Protein AF-A0A9E5VXE1-F1 (afdb_monomer)

Solvent-accessible surface area (backbone atoms only — not comparable to full-atom values): 18372 Å² total; per-residue (Å²): 134,90,78,92,86,80,90,83,93,83,86,89,86,83,92,79,91,80,90,84,83,87,84,91,77,86,84,67,72,82,73,84,77,67,72,63,52,39,83,44,43,67,92,47,84,88,31,57,41,53,33,31,41,32,43,42,31,69,83,27,83,27,39,50,98,87,64,49,81,45,87,61,79,85,55,36,57,69,32,29,48,35,52,48,41,40,44,31,35,67,43,41,58,52,47,38,59,32,45,32,90,83,70,75,43,64,46,33,41,66,39,94,83,31,63,70,41,86,71,84,69,69,65,49,46,95,89,34,18,67,29,35,38,22,22,25,42,71,56,52,68,54,45,52,52,77,66,48,48,60,56,52,26,71,74,33,58,37,44,79,47,79,44,66,28,49,44,63,57,20,51,48,41,41,55,62,62,70,21,16,24,39,45,44,54,42,68,71,61,52,48,54,39,43,77,61,41,40,32,44,63,50,94,96,56,94,48,38,70,42,49,40,32,28,36,42,38,25,39,30,22,34,74,81,40,90,57,46,39,60,75,38,94,41,73,48,51,18,42,39,35,30,59,76,67,54,47,45,30,40,40,36,51,55,68,24,49,64,33,54,50,52,46,73,39,47,57,73,91,66,57,60,55,88,48,74,77,46,43,62,92,40,58,93,21,44,40,74,59,58,44,58,68,55,61,42,51,43,52,16,52,76,66,60,18,28,36,73,43,49,46,46,55,52,52,50,21,58,76,54,76,68,42,66,127

Sequence (325 aa):
MKNLKKLTALLLVLLTAVSFAACGGEDKPPVDEGLKLDILYEEDDSMINNYSLLAVNPAAPFVDADGNPVTVEGINTVGAKALIDWMLSEGLTLAANYGFTEYGEYLFYKKDNAPVSTAEIPKATEENKNVRLSTTTSVNDSGLLSYLLPKFEEAYGYKVEVYSAGTGKAIANAKAGNADLIFVHSKSQEEAFVEGGYSYVLDGFESERLTLMYNYFVLIGPKDDPAKAATAPSVKDAFKLIADGKFAFVSRGDNSGTHTKEISLWPAELGITVDAASVAAYSEWYNYSNAGMGTCLKMAEEKGAYILSDKATFLTFKANGGVIE

Foldseek 3Di:
DDDDDDDDDDDDDDDDDDDDDDDDDPPDPPDLPFFQKDFLDWDDPLQKFWKWKFFFDQPFQAADPVRHGDRQPQLLLLLSVLVVQCCQEVVLVQLQVPPCVPLVDGQKHWDPPFHHHPDDRAADDPSRQEFEEQEEPVCVLLCSCVRRVVVSCVVRVHDYHYDYYFPVVSLVCLSNVNGRMYIYGAVVVVVVCVVSVRGDADPPDDDSIRGTMIFGKTKMFGPVPPLSLSVAPDNLSSLVSCQVVLAAEFALLQPHSQNQSVQVSYDVVLVDDSDPVSCPVSVSRYHNDNHDPLVSQLVCSVRRGIYIDTPSNVSVCSSVRSGRD

Mean predicted aligned error: 9.43 Å

pLDDT: mean 86.65, std 18.2, range [29.12, 98.81]

Radius of gyration: 27.52 Å; Cα contacts (8 Å, |Δi|>4): 575; chains: 1; bounding box: 51×104×66 Å

Structure (mmCIF, N/CA/C/O backbone):
data_AF-A0A9E5VXE1-F1
#
_entry.id   AF-A0A9E5VXE1-F1
#
loop_
_atom_site.group_PDB
_atom_site.id
_atom_site.type_symbol
_atom_site.label_atom_id
_atom_site.label_alt_id
_atom_site.label_comp_id
_atom_site.label_asym_id
_atom_site.label_entity_id
_atom_site.label_seq_id
_atom_site.pdbx_PDB_ins_code
_atom_site.Cartn_x
_atom_site.Cartn_y
_atom_site.Cartn_z
_atom_site.occupancy
_atom_site.B_iso_or_equiv
_atom_site.auth_seq_id
_atom_site.auth_comp_id
_atom_site.auth_asym_id
_atom_site.auth_atom_id
_atom_site.pdbx_PDB_model_num
ATOM 1 N N . MET A 1 1 ? 5.760 86.056 0.251 1.00 35.09 1 MET A N 1
ATOM 2 C CA . MET A 1 1 ? 4.705 87.096 0.291 1.00 35.09 1 MET A CA 1
ATOM 3 C C . MET A 1 1 ? 3.425 86.520 -0.302 1.00 35.09 1 MET A C 1
ATOM 5 O O . MET A 1 1 ? 3.481 86.211 -1.479 1.00 35.09 1 MET A O 1
ATOM 9 N N . LYS A 1 2 ? 2.326 86.446 0.483 1.00 37.69 2 LYS A N 1
ATOM 10 C CA . LYS A 1 2 ? 0.908 86.242 0.058 1.00 37.69 2 LYS A CA 1
ATOM 11 C C . LYS A 1 2 ? 0.609 84.877 -0.623 1.00 37.69 2 LYS A C 1
ATOM 13 O O . LYS A 1 2 ? 1.333 84.488 -1.514 1.00 37.69 2 LYS A O 1
ATOM 18 N N . ASN A 1 3 ? -0.400 84.054 -0.313 1.00 37.94 3 ASN A N 1
ATOM 19 C CA . ASN A 1 3 ? -1.709 84.177 0.343 1.00 37.94 3 ASN A CA 1
ATOM 20 C C . ASN A 1 3 ? -2.143 82.772 0.829 1.00 37.94 3 ASN A C 1
ATOM 22 O O . ASN A 1 3 ? -2.219 81.845 0.035 1.00 37.94 3 ASN A O 1
ATOM 26 N N . LEU A 1 4 ? -2.316 82.546 2.129 1.00 39.19 4 LEU A N 1
ATOM 27 C CA . LEU A 1 4 ? -3.597 82.324 2.824 1.00 39.19 4 LEU A CA 1
ATOM 28 C C . LEU A 1 4 ? -4.898 82.500 2.004 1.00 39.19 4 LEU A C 1
ATOM 30 O O . LEU A 1 4 ? -5.161 83.603 1.526 1.00 39.19 4 LEU A O 1
ATOM 34 N N . LYS A 1 5 ? -5.753 81.461 1.973 1.00 38.19 5 LYS A N 1
ATOM 35 C CA . LYS A 1 5 ? -7.235 81.489 2.123 1.00 38.19 5 LYS A CA 1
ATOM 36 C C . LYS A 1 5 ? -7.815 80.068 1.936 1.00 38.19 5 LYS A C 1
ATOM 38 O O . LYS A 1 5 ? -7.422 79.417 0.986 1.00 38.19 5 LYS A O 1
ATOM 43 N N . LYS A 1 6 ? -8.784 79.545 2.696 1.00 39.91 6 LYS A N 1
ATOM 44 C CA . LYS A 1 6 ? -9.446 79.890 3.974 1.00 39.91 6 LYS A CA 1
ATOM 45 C C . LYS A 1 6 ? -10.542 78.814 4.209 1.00 39.91 6 LYS A C 1
ATOM 47 O O . LYS A 1 6 ? -11.245 78.525 3.252 1.00 39.91 6 LYS A O 1
ATOM 52 N N . LEU A 1 7 ? -10.742 78.425 5.482 1.00 38.00 7 LEU A N 1
ATOM 53 C CA . LEU A 1 7 ? -12.018 78.057 6.158 1.00 38.00 7 LEU A CA 1
ATOM 54 C C . LEU A 1 7 ? -12.723 76.747 5.721 1.00 38.00 7 LEU A C 1
ATOM 56 O O . LEU A 1 7 ? -12.673 76.390 4.559 1.00 38.00 7 LEU A O 1
ATOM 60 N N . THR A 1 8 ? -13.386 75.949 6.574 1.00 34.94 8 THR A N 1
ATOM 61 C CA . THR A 1 8 ? -14.236 76.202 7.773 1.00 34.94 8 THR A CA 1
ATOM 62 C C . THR A 1 8 ? -14.509 74.822 8.432 1.00 34.94 8 THR A C 1
ATOM 64 O O . THR A 1 8 ? -14.758 73.876 7.700 1.00 34.94 8 THR A O 1
ATOM 67 N N . ALA A 1 9 ? -14.252 74.570 9.724 1.00 35.88 9 ALA A N 1
ATOM 68 C CA . ALA A 1 9 ? -15.093 74.789 10.923 1.00 35.88 9 ALA A CA 1
ATOM 69 C C . ALA A 1 9 ? -16.347 73.881 11.075 1.00 35.88 9 ALA A C 1
ATOM 71 O O . ALA A 1 9 ? -17.322 74.118 10.372 1.00 35.88 9 ALA A O 1
ATOM 72 N N . LEU A 1 10 ? -16.335 72.942 12.050 1.00 32.50 10 LEU A N 1
ATOM 73 C CA . LEU A 1 10 ? -17.441 72.565 12.980 1.00 32.50 10 LEU A CA 1
ATOM 74 C C . LEU A 1 10 ? -16.940 71.485 13.989 1.00 32.50 10 LEU A C 1
ATOM 76 O O . LEU A 1 10 ? -16.486 70.434 13.557 1.00 32.50 10 LEU A O 1
ATOM 80 N N . LEU A 1 11 ? -16.695 71.795 15.275 1.00 32.25 11 LEU A N 1
ATOM 81 C CA . LEU A 1 11 ? -17.592 71.718 16.461 1.00 32.25 11 LEU A CA 1
ATOM 82 C C . LEU A 1 11 ? -17.970 70.258 16.850 1.00 32.25 11 LEU A C 1
ATOM 84 O O . LEU A 1 11 ? -18.749 69.632 16.149 1.00 32.25 11 LEU A O 1
ATOM 88 N N . LEU A 1 12 ? -17.275 69.633 17.820 1.00 32.28 12 LEU A N 1
ATOM 89 C CA . LEU A 1 12 ? -17.587 69.517 19.273 1.00 32.28 12 LEU A CA 1
ATOM 90 C C . LEU A 1 12 ? -18.426 68.266 19.609 1.00 32.28 12 LEU A C 1
ATOM 92 O O . LEU A 1 12 ? -19.511 68.160 19.070 1.00 32.28 12 LEU A O 1
ATOM 96 N N . VAL A 1 13 ? -17.949 67.400 20.521 1.00 34.34 13 VAL A N 1
ATOM 97 C CA . VAL A 1 13 ? -18.671 66.677 21.615 1.00 34.34 13 VAL A CA 1
ATOM 98 C C . VAL A 1 13 ? -17.603 65.831 22.350 1.00 34.34 13 VAL A C 1
ATOM 100 O O . VAL A 1 13 ? -16.979 64.964 21.754 1.00 34.34 13 VAL A O 1
ATOM 103 N N . LEU A 1 14 ? -17.108 66.286 23.504 1.00 31.30 14 LEU A N 1
ATOM 104 C CA . LEU A 1 14 ? -17.527 65.953 24.880 1.00 31.30 14 LEU A CA 1
ATOM 105 C C . LEU A 1 14 ? -16.917 64.639 25.419 1.00 31.30 14 LEU A C 1
ATOM 107 O O . LEU A 1 14 ? -17.380 63.538 25.139 1.00 31.30 14 LEU A O 1
ATOM 111 N N . LEU A 1 15 ? -15.880 64.809 26.244 1.00 35.16 15 LEU A N 1
ATOM 112 C CA . LEU A 1 15 ? -15.291 63.803 27.127 1.00 35.16 15 LEU A CA 1
ATOM 113 C C . LEU A 1 15 ? -16.272 63.508 28.275 1.00 35.16 15 LEU A C 1
ATOM 115 O O . LEU A 1 15 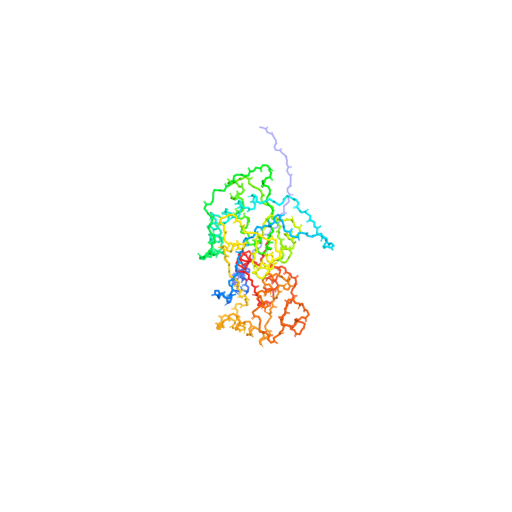? -16.645 64.428 29.002 1.00 35.16 15 LEU A O 1
ATOM 119 N N . THR A 1 16 ? -16.624 62.243 28.501 1.00 36.62 16 THR A N 1
ATOM 120 C CA . THR A 1 16 ? -17.074 61.774 29.822 1.00 36.62 16 THR A CA 1
ATOM 121 C C . THR A 1 16 ? -16.356 60.473 30.155 1.00 36.62 16 THR A C 1
ATOM 123 O O . THR A 1 16 ? -16.385 59.510 29.397 1.00 36.62 16 THR A O 1
ATOM 126 N N . ALA A 1 17 ? -15.644 60.497 31.278 1.00 37.66 17 ALA A N 1
ATOM 127 C CA . ALA A 1 17 ? -14.990 59.348 31.872 1.00 37.66 17 ALA A CA 1
ATOM 128 C C . ALA A 1 17 ? -16.000 58.577 32.728 1.00 37.66 17 ALA A C 1
ATOM 130 O O . ALA A 1 17 ? -16.681 59.187 33.551 1.00 37.66 17 ALA A O 1
ATOM 131 N N . VAL A 1 18 ? -16.035 57.250 32.595 1.00 34.62 18 VAL A N 1
ATOM 132 C CA . VAL A 1 18 ? -16.548 56.351 33.635 1.00 34.62 18 VAL A CA 1
ATOM 133 C C . VAL A 1 18 ? -15.605 55.153 33.751 1.00 34.62 18 VAL A C 1
ATOM 135 O O . VAL A 1 18 ? -15.248 54.511 32.769 1.00 34.62 18 VAL A O 1
ATOM 138 N N . SER A 1 19 ? -15.177 54.941 34.992 1.00 39.12 19 SER A N 1
ATOM 139 C CA . SER A 1 19 ? -14.345 53.868 35.537 1.00 39.12 19 SER A CA 1
ATOM 140 C C . SER A 1 19 ? -14.898 52.466 35.271 1.00 39.12 19 SER A C 1
ATOM 142 O O . SER A 1 19 ? -16.100 52.275 35.419 1.00 39.12 19 SER A O 1
ATOM 144 N N . PHE A 1 20 ? -14.022 51.482 35.039 1.00 32.97 20 PHE A N 1
ATOM 145 C CA . PHE A 1 20 ? -14.210 50.131 35.581 1.00 32.97 20 PHE A CA 1
ATOM 146 C C . PHE A 1 20 ? -12.862 49.481 35.915 1.00 32.97 20 PHE A C 1
ATOM 148 O O . PHE A 1 20 ? -11.965 49.384 35.079 1.00 32.97 20 PHE A O 1
ATOM 155 N N . ALA A 1 21 ? -12.742 49.051 37.170 1.00 34.69 21 ALA A N 1
ATOM 156 C CA . ALA A 1 21 ? -11.666 48.224 37.687 1.00 34.69 21 ALA A CA 1
ATOM 157 C C . ALA A 1 21 ? -12.033 46.731 37.565 1.00 34.69 21 ALA A C 1
ATOM 159 O O . ALA A 1 21 ? -13.149 46.342 37.893 1.00 34.69 21 ALA A O 1
ATOM 160 N N . ALA A 1 22 ? -11.054 45.964 37.078 1.00 36.94 22 ALA A N 1
ATOM 161 C CA . ALA A 1 22 ? -10.724 44.542 37.246 1.00 36.94 22 ALA A CA 1
ATOM 162 C C . ALA A 1 22 ? -11.778 43.505 37.710 1.00 36.94 22 ALA A C 1
ATOM 164 O O . ALA A 1 22 ? -12.262 43.563 38.834 1.00 36.94 22 ALA A O 1
ATOM 165 N N . CYS A 1 23 ? -11.948 42.460 36.887 1.00 30.59 23 CYS A N 1
ATOM 166 C CA . CYS A 1 23 ? -11.905 41.013 37.203 1.00 30.59 23 CYS A CA 1
ATOM 167 C C . CYS A 1 23 ? -12.069 40.281 35.850 1.00 30.59 23 CYS A C 1
ATOM 169 O O . CYS A 1 23 ? -13.034 40.528 35.144 1.00 30.59 23 CYS A O 1
ATOM 171 N N . GLY A 1 24 ? -11.079 39.554 35.330 1.00 35.91 24 GLY A N 1
ATOM 172 C CA . GLY A 1 24 ? -10.815 38.170 35.721 1.00 35.91 24 GLY A CA 1
ATOM 173 C C . GLY A 1 24 ? -11.535 37.217 34.757 1.00 35.91 24 GLY A C 1
ATOM 174 O O . GLY A 1 24 ? -12.682 36.865 34.996 1.00 35.91 24 GLY A O 1
ATOM 175 N N . GLY A 1 25 ? -10.864 36.837 33.670 1.00 29.12 25 GLY A N 1
ATOM 176 C CA . GLY A 1 25 ? -11.363 35.908 32.657 1.00 29.12 25 GLY A CA 1
ATOM 177 C C . GLY A 1 25 ? -10.466 35.971 31.429 1.00 29.12 25 GLY A C 1
ATOM 178 O O . GLY A 1 25 ? -10.605 36.867 30.605 1.00 29.12 25 GLY A O 1
ATOM 179 N N . GLU A 1 26 ? -9.474 35.087 31.371 1.00 30.81 26 GLU A N 1
ATOM 180 C CA . GLU A 1 26 ? -8.673 34.872 30.171 1.00 30.81 26 GLU A CA 1
ATOM 181 C C . GLU A 1 26 ? -9.604 34.370 29.058 1.00 30.81 26 GLU A C 1
ATOM 183 O O . GLU A 1 26 ? -9.983 33.200 29.066 1.00 30.81 26 GLU A O 1
ATOM 188 N N . ASP A 1 27 ? -9.949 35.217 28.088 1.00 40.25 27 ASP A N 1
ATOM 189 C CA . ASP A 1 27 ? -10.356 34.731 26.767 1.00 40.25 27 ASP A CA 1
ATOM 190 C C . ASP A 1 27 ? -9.101 34.164 26.100 1.00 40.25 27 ASP A C 1
ATOM 192 O O . ASP A 1 27 ? -8.409 34.817 25.313 1.00 40.25 27 ASP A O 1
ATOM 196 N N . LYS A 1 28 ? -8.756 32.934 26.490 1.00 33.03 28 LYS A N 1
ATOM 197 C CA . LYS A 1 28 ? -7.875 32.101 25.686 1.00 33.03 28 LYS A CA 1
ATOM 198 C C . LYS A 1 28 ? -8.631 31.797 24.388 1.00 33.03 28 LYS A C 1
ATOM 200 O O . LYS A 1 28 ? -9.764 31.318 24.465 1.00 33.03 28 LYS A O 1
ATOM 205 N N . PRO A 1 29 ? -8.038 32.040 23.205 1.00 34.47 29 PRO A N 1
ATOM 206 C CA . PRO A 1 29 ? -8.532 31.400 21.992 1.00 34.47 29 PRO A CA 1
ATOM 207 C C . PRO A 1 29 ? -8.604 29.886 22.247 1.00 34.47 29 PRO A C 1
ATOM 209 O O . PRO A 1 29 ? -7.810 29.395 23.059 1.00 34.47 29 PRO A O 1
ATOM 212 N N . PRO A 1 30 ? -9.561 29.159 21.634 1.00 36.16 30 PRO A N 1
ATOM 213 C CA . PRO A 1 30 ? -9.728 27.737 21.896 1.00 36.16 30 PRO A CA 1
ATOM 214 C C . PRO A 1 30 ? -8.368 27.067 21.746 1.00 36.16 30 PRO A C 1
ATOM 216 O O . PRO A 1 30 ? -7.686 27.235 20.733 1.00 36.16 30 PRO A O 1
ATOM 219 N N . VAL A 1 31 ? -7.947 26.406 22.822 1.00 36.59 31 VAL A N 1
ATOM 220 C CA . VAL A 1 31 ? -6.783 25.534 22.801 1.00 36.59 31 VAL A CA 1
ATOM 221 C C . VAL A 1 31 ? -7.056 24.543 21.682 1.00 36.59 31 VAL A C 1
ATOM 223 O O . VAL A 1 31 ? -8.140 23.966 21.633 1.00 36.59 31 VAL A O 1
ATOM 226 N N . ASP A 1 32 ? -6.112 24.416 20.760 1.00 43.25 32 ASP A N 1
ATOM 227 C CA . ASP A 1 32 ? -6.081 23.343 19.778 1.00 43.25 32 ASP A CA 1
ATOM 228 C C . ASP A 1 32 ? -6.085 22.013 20.551 1.00 43.25 32 ASP A C 1
ATOM 230 O O . ASP A 1 32 ? -5.048 21.533 21.015 1.00 43.25 32 ASP A O 1
ATOM 234 N N . GLU A 1 33 ? -7.279 21.490 20.843 1.00 51.25 33 GLU A N 1
ATOM 235 C CA . GLU A 1 33 ? -7.479 20.175 21.441 1.00 51.25 33 GLU A CA 1
ATOM 236 C C . GLU A 1 33 ? -7.132 19.166 20.351 1.00 51.25 33 GLU A C 1
ATOM 238 O O . GLU A 1 33 ? -8.012 18.652 19.665 1.00 51.25 33 GLU A O 1
ATOM 243 N N . GLY A 1 34 ? -5.831 18.960 20.126 1.00 75.19 34 GLY A N 1
ATOM 244 C CA . GLY A 1 34 ? -5.334 18.083 19.072 1.00 75.19 34 GLY A CA 1
ATOM 245 C C . GLY A 1 34 ? -6.060 16.736 19.058 1.00 75.19 34 GLY A C 1
ATOM 246 O O . GLY A 1 34 ? -6.490 16.264 20.112 1.00 75.19 34 GLY A O 1
ATOM 247 N N . LEU A 1 35 ? -6.161 16.132 17.868 1.00 86.25 35 LEU A N 1
ATOM 248 C CA . LEU A 1 35 ? -6.974 14.950 17.524 1.00 86.25 35 LEU A CA 1
ATOM 249 C C . LEU A 1 35 ? -7.362 14.026 18.690 1.00 86.25 35 LEU A C 1
ATOM 251 O O . LEU A 1 35 ? -6.527 13.633 19.508 1.00 86.25 35 LEU A O 1
ATOM 255 N N . LYS A 1 36 ? -8.630 13.623 18.742 1.00 92.12 36 LYS A N 1
ATOM 256 C CA . LYS A 1 36 ? -9.199 12.731 19.765 1.00 92.12 36 LYS A CA 1
ATOM 257 C C . LYS A 1 36 ? -8.705 11.297 19.637 1.00 92.12 36 LYS A C 1
ATOM 259 O O . LYS A 1 36 ? -8.780 10.548 20.613 1.00 92.12 36 LYS A O 1
ATOM 264 N N . LEU A 1 37 ? -8.232 10.923 18.453 1.00 94.69 37 LEU A N 1
ATOM 265 C CA . LEU A 1 37 ? -7.685 9.607 18.176 1.00 94.69 37 LEU A CA 1
ATOM 266 C C . LEU A 1 37 ? -6.178 9.526 18.443 1.00 94.69 37 LEU A C 1
ATOM 268 O O . LEU A 1 37 ? -5.435 10.484 18.222 1.00 94.69 37 LEU A O 1
ATOM 272 N N . ASP A 1 38 ? -5.721 8.349 18.866 1.00 94.31 38 ASP A N 1
ATOM 273 C CA . ASP A 1 38 ? -4.299 8.014 18.961 1.00 94.31 38 ASP A CA 1
ATOM 274 C C . ASP A 1 38 ? -4.027 6.566 18.533 1.00 94.31 38 ASP A C 1
ATOM 276 O O . ASP A 1 38 ? -4.952 5.758 18.402 1.00 94.31 38 ASP A O 1
ATOM 280 N N . ILE A 1 39 ? -2.752 6.241 18.304 1.00 94.12 39 ILE A N 1
ATOM 281 C CA . ILE A 1 39 ? -2.323 4.855 18.079 1.00 94.12 39 ILE A CA 1
ATOM 282 C C . ILE A 1 39 ? -2.477 4.093 19.398 1.00 94.12 39 ILE A C 1
ATOM 284 O O . ILE A 1 39 ? -1.881 4.460 20.407 1.00 94.12 39 ILE A O 1
ATOM 288 N N . LEU A 1 40 ? -3.279 3.029 19.381 1.00 93.44 40 LEU A N 1
ATOM 289 C CA . LEU A 1 40 ? -3.528 2.173 20.542 1.00 93.44 40 LEU A CA 1
ATOM 290 C C . LEU A 1 40 ? -2.716 0.882 20.484 1.00 93.44 40 LEU A C 1
ATOM 292 O O . LEU A 1 40 ? -2.297 0.372 21.516 1.00 93.44 40 LEU A O 1
ATOM 296 N N . TYR A 1 41 ? -2.514 0.344 19.281 1.00 89.31 41 TYR A N 1
ATOM 297 C CA . TYR A 1 41 ? -1.776 -0.897 19.076 1.00 89.31 41 TYR A CA 1
ATOM 298 C C . TYR A 1 41 ? -0.881 -0.781 17.842 1.00 89.31 41 TYR A C 1
ATOM 300 O O . TYR A 1 41 ? -1.366 -0.490 16.743 1.00 89.31 41 TYR A O 1
ATOM 308 N N . GLU A 1 42 ? 0.409 -1.055 18.013 1.00 83.56 42 GLU A N 1
ATOM 309 C CA . GLU A 1 42 ? 1.417 -1.097 16.951 1.00 83.56 42 GLU A CA 1
ATOM 310 C C . GLU A 1 42 ? 2.438 -2.223 17.193 1.00 83.56 42 GLU A C 1
ATOM 312 O O . GLU A 1 42 ? 2.345 -2.941 18.185 1.00 83.56 42 GLU A O 1
ATOM 317 N N . GLU A 1 43 ? 3.376 -2.403 16.257 1.00 68.75 43 GLU A N 1
ATOM 318 C CA . GLU A 1 43 ? 4.554 -3.282 16.411 1.00 68.75 43 GLU A CA 1
ATOM 319 C C . GLU A 1 43 ? 4.269 -4.780 16.668 1.00 68.75 43 GLU A C 1
ATOM 321 O O . GLU A 1 43 ? 5.065 -5.492 17.273 1.00 68.75 43 GLU A O 1
ATOM 326 N N . ASP A 1 44 ? 3.159 -5.301 16.143 1.00 75.75 44 ASP A N 1
ATOM 327 C CA . ASP A 1 44 ? 2.915 -6.747 16.046 1.00 75.75 44 ASP A CA 1
ATOM 328 C C . ASP A 1 44 ? 3.413 -7.274 14.687 1.00 75.75 44 ASP A C 1
ATOM 330 O O . ASP A 1 44 ? 3.178 -6.644 13.652 1.00 75.75 44 ASP A O 1
ATOM 334 N N . ASP A 1 45 ? 4.060 -8.443 14.650 1.00 76.81 45 ASP A N 1
ATOM 335 C CA . ASP A 1 45 ? 4.538 -9.064 13.400 1.00 76.81 45 ASP A CA 1
ATOM 336 C C . ASP A 1 45 ? 3.410 -9.267 12.380 1.00 76.81 45 ASP A C 1
ATOM 338 O O . ASP A 1 45 ? 3.605 -9.163 11.165 1.00 76.81 45 ASP A O 1
ATOM 342 N N . SER A 1 46 ? 2.191 -9.525 12.861 1.00 79.38 46 SER A N 1
ATOM 343 C CA . SER A 1 46 ? 1.020 -9.637 12.003 1.00 79.38 46 SER A CA 1
ATOM 344 C C . SER A 1 46 ? 0.617 -8.297 11.390 1.00 79.38 46 SER A C 1
ATOM 346 O O . SER A 1 46 ? -0.100 -8.305 10.396 1.00 79.38 46 SER A O 1
ATOM 348 N N . MET A 1 47 ? 1.077 -7.163 11.913 1.00 85.62 47 MET A N 1
ATOM 349 C CA . MET A 1 47 ? 0.765 -5.813 11.433 1.00 85.62 47 MET A CA 1
ATOM 350 C C . MET A 1 47 ? 1.785 -5.284 10.423 1.00 85.62 47 MET A C 1
ATOM 352 O O . MET A 1 47 ? 1.603 -4.188 9.895 1.00 85.62 47 MET A O 1
ATOM 356 N N . ILE A 1 48 ? 2.815 -6.066 10.090 1.00 87.38 48 ILE A N 1
ATOM 357 C CA . ILE A 1 48 ? 3.775 -5.719 9.042 1.00 87.38 48 ILE A CA 1
ATOM 358 C C . ILE A 1 48 ? 3.067 -5.672 7.684 1.00 87.38 48 ILE A C 1
ATOM 360 O O . ILE A 1 48 ? 2.533 -6.671 7.190 1.00 87.38 48 ILE A O 1
ATOM 364 N N . ASN A 1 49 ? 3.138 -4.516 7.035 1.00 86.50 49 ASN A N 1
ATOM 365 C CA . ASN A 1 49 ? 2.679 -4.311 5.675 1.00 86.50 49 ASN A CA 1
ATOM 366 C C . ASN A 1 49 ? 3.877 -4.273 4.721 1.00 86.50 49 ASN A C 1
ATOM 368 O O . ASN A 1 49 ? 4.644 -3.314 4.707 1.00 86.50 49 ASN A O 1
ATOM 372 N N . ASN A 1 50 ? 4.066 -5.338 3.946 1.00 90.69 50 ASN A N 1
ATOM 373 C CA . ASN A 1 50 ? 5.220 -5.485 3.061 1.00 90.69 50 ASN A CA 1
ATOM 374 C C . ASN A 1 50 ? 4.949 -4.842 1.702 1.00 90.69 50 ASN A C 1
ATOM 376 O O . ASN A 1 50 ? 3.922 -5.123 1.094 1.00 90.69 50 ASN A O 1
ATOM 380 N N . TYR A 1 51 ? 5.906 -4.066 1.203 1.00 93.19 51 TYR A N 1
ATOM 381 C CA . TYR A 1 51 ? 5.835 -3.408 -0.096 1.00 93.19 51 TYR A CA 1
ATOM 382 C C . TYR A 1 51 ? 6.749 -4.136 -1.078 1.00 93.19 51 TYR A C 1
ATOM 384 O O . TYR A 1 51 ? 7.911 -4.420 -0.764 1.00 93.19 51 TYR A O 1
ATOM 392 N N . SER A 1 52 ? 6.230 -4.418 -2.268 1.00 96.19 52 SER A N 1
ATOM 393 C CA . SER A 1 52 ? 6.920 -5.184 -3.301 1.00 96.19 52 SER A CA 1
ATOM 394 C C . SER A 1 52 ? 6.907 -4.454 -4.636 1.00 96.19 52 SER A C 1
ATOM 396 O O . SER A 1 52 ? 5.884 -3.906 -5.051 1.00 96.19 52 SER A O 1
ATOM 398 N N . LEU A 1 53 ? 8.044 -4.509 -5.327 1.00 98.00 53 LEU A N 1
ATOM 399 C CA . LEU A 1 53 ? 8.172 -4.142 -6.734 1.00 98.00 53 LEU A CA 1
ATOM 400 C C . LEU A 1 53 ? 8.033 -5.392 -7.602 1.00 98.00 53 LEU A C 1
ATOM 402 O O . LEU A 1 53 ? 8.602 -6.437 -7.277 1.00 98.00 53 LEU A O 1
ATOM 406 N N . LEU A 1 54 ? 7.286 -5.277 -8.698 1.00 98.56 54 LEU A N 1
ATOM 407 C CA . LEU A 1 54 ? 7.156 -6.322 -9.712 1.00 98.56 54 LEU A CA 1
ATOM 408 C C . LEU A 1 54 ? 7.212 -5.676 -11.100 1.00 98.56 54 LEU A C 1
ATOM 410 O O . LEU A 1 54 ? 6.478 -4.722 -11.366 1.00 98.56 54 LEU A O 1
ATOM 414 N N . ALA A 1 55 ? 8.076 -6.181 -11.979 1.00 98.50 55 ALA A N 1
ATOM 415 C CA . ALA A 1 55 ? 8.126 -5.745 -13.373 1.00 98.50 55 ALA A CA 1
ATOM 416 C C . ALA A 1 55 ? 6.980 -6.381 -14.165 1.00 98.50 55 ALA A C 1
ATOM 418 O O . ALA A 1 55 ? 6.669 -7.553 -13.969 1.00 98.50 55 ALA A O 1
ATOM 419 N N . VAL A 1 56 ? 6.359 -5.634 -15.077 1.00 98.56 56 VAL A N 1
ATOM 420 C CA . VAL A 1 56 ? 5.318 -6.199 -15.942 1.00 98.56 56 VAL A CA 1
ATOM 421 C C . VAL A 1 56 ? 5.976 -7.012 -17.051 1.00 98.56 56 VAL A C 1
ATOM 423 O O . VAL A 1 56 ? 6.850 -6.525 -17.766 1.00 98.56 56 VAL A O 1
ATOM 426 N N . ASN A 1 57 ? 5.552 -8.265 -17.203 1.00 97.75 57 ASN A N 1
ATOM 427 C CA . ASN A 1 57 ? 6.037 -9.149 -18.252 1.00 97.75 57 ASN A CA 1
ATOM 428 C C . ASN A 1 57 ? 5.563 -8.648 -19.631 1.00 97.75 57 ASN A C 1
ATOM 430 O O . ASN A 1 57 ? 4.355 -8.616 -19.874 1.00 97.75 57 ASN A O 1
ATOM 434 N N . PRO A 1 58 ? 6.472 -8.303 -20.565 1.00 96.12 58 PRO A N 1
ATOM 435 C CA . PRO A 1 58 ? 6.085 -7.868 -21.909 1.00 96.12 58 PRO A CA 1
ATOM 436 C C . PRO A 1 58 ? 5.377 -8.971 -22.714 1.00 96.12 58 PRO A C 1
ATOM 438 O O . PRO A 1 58 ? 4.667 -8.674 -23.668 1.00 96.12 58 PRO A O 1
ATOM 441 N N . ALA A 1 59 ? 5.549 -10.239 -22.327 1.00 95.56 59 ALA A N 1
ATOM 442 C CA . ALA A 1 59 ? 4.895 -11.398 -22.927 1.00 95.56 59 ALA A CA 1
ATOM 443 C C . ALA A 1 59 ? 3.699 -11.911 -22.097 1.00 95.56 59 ALA A C 1
ATOM 445 O O . ALA A 1 59 ? 3.290 -13.063 -22.262 1.00 95.56 59 ALA A O 1
ATOM 446 N N . ALA A 1 60 ? 3.162 -11.101 -21.177 1.00 96.75 60 ALA A N 1
ATOM 447 C CA . ALA A 1 60 ? 2.020 -11.490 -20.355 1.00 96.75 60 ALA A CA 1
ATOM 448 C C . ALA A 1 60 ? 0.773 -11.809 -21.207 1.00 96.75 60 ALA A C 1
ATOM 450 O O . ALA A 1 60 ? 0.613 -11.269 -22.307 1.00 96.75 60 ALA A O 1
ATOM 451 N N . PRO A 1 61 ? -0.156 -12.640 -20.697 1.00 96.19 61 PRO A N 1
ATOM 452 C CA . PRO A 1 61 ? -1.422 -12.935 -21.364 1.00 96.19 61 PRO A CA 1
ATOM 453 C C . PRO A 1 61 ? -2.403 -11.759 -21.212 1.00 96.19 61 PRO A C 1
ATOM 455 O O . PRO A 1 61 ? -3.394 -11.832 -20.479 1.00 96.19 61 PRO A O 1
ATOM 458 N N . PHE A 1 62 ? -2.103 -10.639 -21.869 1.00 96.25 62 PHE A N 1
ATOM 459 C CA . PHE A 1 62 ? -2.972 -9.468 -21.878 1.00 96.25 62 PHE A CA 1
ATOM 460 C C . PHE A 1 62 ? -4.289 -9.783 -22.591 1.00 96.25 62 PHE A C 1
ATOM 462 O O . PHE A 1 62 ? -4.321 -10.507 -23.590 1.00 96.25 62 PHE A O 1
ATOM 469 N N . VAL A 1 63 ? -5.376 -9.216 -22.075 1.00 92.44 63 VAL A N 1
ATOM 470 C CA . VAL A 1 63 ? -6.717 -9.350 -22.649 1.00 92.44 63 VAL A CA 1
ATOM 471 C C . VAL A 1 63 ? -7.383 -7.984 -22.774 1.00 92.44 63 VAL A C 1
ATOM 473 O O . VAL A 1 63 ? -7.114 -7.089 -21.971 1.00 92.44 63 VAL A O 1
ATOM 476 N N . ASP A 1 64 ? -8.238 -7.818 -23.781 1.00 88.56 64 ASP A N 1
ATOM 477 C CA . ASP A 1 64 ? -9.108 -6.647 -23.898 1.00 88.56 64 ASP A CA 1
ATOM 478 C C . ASP A 1 64 ? -10.271 -6.687 -22.883 1.00 88.56 64 ASP A C 1
ATOM 480 O O . ASP A 1 64 ? -10.383 -7.593 -22.052 1.00 88.56 64 ASP A O 1
ATOM 484 N N . ALA A 1 65 ? -11.152 -5.684 -22.940 1.00 85.81 65 ALA A N 1
ATOM 485 C CA . ALA A 1 65 ? -12.311 -5.581 -22.052 1.00 85.81 65 ALA A CA 1
ATOM 486 C C . ALA A 1 65 ? -13.316 -6.742 -22.203 1.00 85.81 65 ALA A C 1
ATOM 488 O O . ALA A 1 65 ? -14.070 -7.009 -21.268 1.00 85.81 65 ALA A O 1
ATOM 489 N N . ASP A 1 66 ? -13.309 -7.429 -23.348 1.00 89.62 66 ASP A N 1
ATOM 490 C CA . ASP A 1 66 ? -14.168 -8.576 -23.646 1.00 89.62 66 ASP A CA 1
ATOM 491 C C . ASP A 1 66 ? -13.477 -9.917 -23.316 1.00 89.62 66 ASP A C 1
ATOM 493 O O . ASP A 1 66 ? -14.085 -10.983 -23.435 1.00 89.62 66 ASP A O 1
ATOM 497 N N . GLY A 1 67 ? -12.219 -9.881 -22.862 1.00 88.31 67 GLY A N 1
ATOM 498 C CA . GLY A 1 67 ? -11.426 -11.055 -22.506 1.00 88.31 67 GLY A CA 1
ATOM 499 C C . GLY A 1 67 ? -10.689 -11.701 -23.683 1.00 88.31 67 GLY A C 1
ATOM 500 O O . GLY A 1 67 ? -10.144 -12.795 -23.522 1.00 88.31 67 GLY A O 1
ATOM 501 N N . ASN A 1 68 ? -10.647 -11.063 -24.856 1.00 92.25 68 ASN A N 1
ATOM 502 C CA . ASN A 1 68 ? -9.900 -11.590 -25.996 1.00 92.25 68 ASN A CA 1
ATOM 503 C C . ASN A 1 68 ? -8.402 -11.313 -25.822 1.00 92.25 68 ASN A C 1
ATOM 505 O O . ASN A 1 68 ? -8.041 -10.205 -25.420 1.00 92.25 68 ASN A O 1
ATOM 509 N N . PRO A 1 69 ? -7.515 -12.267 -26.160 1.00 92.75 69 PRO A N 1
ATOM 510 C CA . PRO A 1 69 ? -6.076 -12.040 -26.117 1.00 92.75 69 PRO A CA 1
ATOM 511 C C . PRO A 1 69 ? -5.655 -10.853 -26.987 1.00 92.75 69 PRO A C 1
ATOM 513 O O . PRO A 1 69 ? -6.025 -10.776 -28.161 1.00 92.75 69 PRO A O 1
ATOM 516 N N . VAL A 1 70 ? -4.830 -9.970 -26.430 1.00 92.62 70 VAL A N 1
ATOM 517 C CA . VAL A 1 70 ? -4.233 -8.838 -27.147 1.00 92.62 70 VAL A CA 1
ATOM 518 C C . VAL A 1 70 ? -2.724 -8.817 -26.962 1.00 92.62 70 VAL A C 1
ATOM 520 O O . VAL A 1 70 ? -2.197 -9.212 -25.925 1.00 92.62 70 VAL A O 1
ATOM 523 N N . THR A 1 71 ? -2.012 -8.334 -27.975 1.00 88.88 71 THR A N 1
ATOM 524 C CA . THR A 1 71 ? -0.593 -8.008 -27.841 1.00 88.88 71 THR A CA 1
ATOM 525 C C . THR A 1 71 ? -0.476 -6.561 -27.396 1.00 88.88 71 THR A C 1
ATOM 527 O O . THR A 1 71 ? -0.965 -5.660 -28.075 1.00 88.88 71 THR A O 1
ATOM 530 N N . VAL A 1 72 ? 0.174 -6.342 -26.256 1.00 89.06 72 VAL A N 1
ATOM 531 C CA . VAL A 1 72 ? 0.531 -5.002 -25.790 1.00 89.06 72 VAL A CA 1
ATOM 532 C C . VAL A 1 72 ? 1.966 -4.737 -26.219 1.00 89.06 72 VAL A C 1
ATOM 534 O O . VAL A 1 72 ? 2.905 -5.336 -25.700 1.00 89.06 72 VAL A O 1
ATOM 537 N N . GLU A 1 73 ? 2.134 -3.848 -27.190 1.00 85.69 73 GLU A N 1
ATOM 538 C CA . GLU A 1 73 ? 3.447 -3.319 -27.549 1.00 85.69 73 GLU A CA 1
ATOM 539 C C . GLU A 1 73 ? 3.844 -2.190 -26.584 1.00 85.69 73 GLU A C 1
ATOM 541 O O . GLU A 1 73 ? 2.991 -1.515 -26.006 1.00 85.69 73 GLU A O 1
ATOM 546 N N . GLY A 1 74 ? 5.149 -1.966 -26.409 1.00 88.94 74 GLY A N 1
ATOM 547 C CA . GLY A 1 74 ? 5.647 -0.795 -25.680 1.00 88.94 74 GLY A CA 1
ATOM 548 C C . GLY A 1 74 ? 5.665 -0.907 -24.152 1.00 88.94 74 GLY A C 1
ATOM 549 O O . GLY A 1 74 ? 5.715 0.121 -23.482 1.00 88.94 74 GLY A O 1
ATOM 550 N N . ILE A 1 75 ? 5.662 -2.119 -23.580 1.00 96.88 75 ILE A N 1
ATOM 551 C CA . ILE A 1 75 ? 6.080 -2.299 -22.179 1.00 96.88 75 ILE A CA 1
ATOM 552 C C . ILE A 1 75 ? 7.563 -1.918 -22.066 1.00 96.88 75 ILE A C 1
ATOM 554 O O . ILE A 1 75 ? 8.432 -2.584 -22.633 1.00 96.88 75 ILE A O 1
ATOM 558 N N . ASN A 1 76 ? 7.859 -0.842 -21.340 1.00 97.75 76 ASN A N 1
ATOM 559 C CA . ASN A 1 76 ? 9.207 -0.302 -21.195 1.00 97.75 76 ASN A CA 1
ATOM 560 C C . ASN A 1 76 ? 10.009 -1.090 -20.146 1.00 97.75 76 ASN A C 1
ATOM 562 O O . ASN A 1 76 ? 10.200 -0.657 -19.008 1.00 97.75 76 ASN A O 1
ATOM 566 N N . THR A 1 77 ? 10.501 -2.263 -20.539 1.00 97.12 77 THR A N 1
ATOM 567 C CA . THR A 1 77 ? 11.268 -3.159 -19.657 1.00 97.12 77 THR A CA 1
ATOM 568 C C . THR A 1 77 ? 12.600 -2.563 -19.206 1.00 97.12 77 THR A C 1
ATOM 570 O O . THR A 1 77 ? 13.031 -2.806 -18.080 1.00 97.12 77 THR A O 1
ATOM 573 N N . VAL A 1 78 ? 13.242 -1.743 -20.046 1.00 97.38 78 VAL A N 1
ATOM 574 C CA . VAL A 1 78 ? 14.518 -1.089 -19.716 1.00 97.38 78 VAL A CA 1
ATOM 575 C C . VAL A 1 78 ? 14.320 -0.040 -18.624 1.00 97.38 78 VAL A C 1
ATOM 577 O O . VAL A 1 78 ? 15.023 -0.064 -17.615 1.00 97.38 78 VAL A O 1
ATOM 580 N N . GLY A 1 79 ? 13.339 0.850 -18.793 1.00 98.19 79 GLY A N 1
ATOM 581 C CA . GLY A 1 79 ? 13.017 1.879 -17.808 1.00 98.19 79 GLY A CA 1
ATOM 582 C C . GLY A 1 79 ? 12.462 1.294 -16.507 1.00 98.19 79 GLY A C 1
ATOM 583 O O . GLY A 1 79 ? 12.862 1.724 -15.425 1.00 98.19 79 GLY A O 1
ATOM 584 N N . ALA A 1 80 ? 11.620 0.256 -16.591 1.00 98.38 80 ALA A N 1
ATOM 585 C CA . ALA A 1 80 ? 11.146 -0.479 -15.419 1.00 98.38 80 ALA A CA 1
ATOM 586 C C . ALA A 1 80 ? 12.304 -1.091 -14.621 1.00 98.38 80 ALA A C 1
ATOM 588 O O . ALA A 1 80 ? 12.373 -0.908 -13.405 1.00 98.38 80 ALA A O 1
ATOM 589 N N . LYS A 1 81 ? 13.245 -1.770 -15.296 1.00 98.25 81 LYS A N 1
ATOM 590 C CA . LYS A 1 81 ? 14.425 -2.340 -14.637 1.00 98.25 81 LYS A CA 1
ATOM 591 C C . LYS A 1 81 ? 15.292 -1.251 -14.004 1.00 98.25 81 LYS A C 1
ATOM 593 O O . LYS A 1 81 ? 15.688 -1.411 -12.856 1.00 98.25 81 LYS A O 1
ATOM 598 N N . ALA A 1 82 ? 15.539 -0.144 -14.707 1.00 98.44 82 ALA A N 1
ATOM 599 C CA . ALA A 1 82 ? 16.331 0.969 -14.184 1.00 98.44 82 ALA A CA 1
ATOM 600 C C . ALA A 1 82 ? 15.731 1.549 -12.892 1.00 98.44 82 ALA A C 1
ATOM 602 O O . ALA A 1 82 ? 16.453 1.748 -11.915 1.00 98.44 82 ALA A O 1
ATOM 603 N N . LEU A 1 83 ? 14.410 1.760 -12.856 1.00 98.62 83 LEU A N 1
ATOM 604 C CA . LEU A 1 83 ? 13.721 2.226 -11.652 1.00 98.62 83 LEU A CA 1
ATOM 605 C C . LEU A 1 83 ? 13.767 1.181 -10.526 1.00 98.62 83 LEU A C 1
ATOM 607 O O . LEU A 1 83 ? 13.986 1.541 -9.374 1.00 98.62 83 LEU A O 1
ATOM 611 N N . ILE A 1 84 ? 13.600 -0.107 -10.835 1.00 98.56 84 ILE A N 1
ATOM 612 C CA . ILE A 1 84 ? 13.687 -1.185 -9.839 1.00 98.56 84 ILE A CA 1
ATOM 613 C C . ILE A 1 84 ? 15.099 -1.283 -9.248 1.00 98.56 84 ILE A C 1
ATOM 615 O O . ILE A 1 84 ? 15.241 -1.307 -8.028 1.00 98.56 84 ILE A O 1
ATOM 619 N N . ASP A 1 85 ? 16.143 -1.279 -10.078 1.00 98.44 85 ASP A N 1
ATOM 620 C CA . ASP A 1 85 ? 17.537 -1.301 -9.624 1.00 98.44 85 ASP A CA 1
ATOM 621 C C . ASP A 1 85 ? 17.859 -0.082 -8.743 1.00 98.44 85 ASP A C 1
ATOM 623 O O . ASP A 1 85 ? 18.490 -0.211 -7.690 1.00 98.44 85 ASP A O 1
ATOM 627 N N . TRP A 1 86 ? 17.363 1.099 -9.120 1.00 98.38 86 TRP A N 1
ATOM 628 C CA . TRP A 1 86 ? 17.492 2.315 -8.317 1.00 98.38 86 TRP A CA 1
ATOM 629 C C . TRP A 1 86 ? 16.775 2.212 -6.967 1.00 98.38 86 TRP A C 1
ATOM 631 O O . TRP A 1 86 ? 17.362 2.482 -5.914 1.00 98.38 86 TRP A O 1
ATOM 641 N N . MET A 1 87 ? 15.518 1.763 -6.976 1.00 97.88 87 MET A N 1
ATOM 642 C CA . MET A 1 87 ? 14.724 1.566 -5.764 1.00 97.88 87 MET A CA 1
ATOM 643 C C . MET A 1 87 ? 15.347 0.526 -4.832 1.00 97.88 87 MET A C 1
ATOM 645 O O . MET A 1 87 ? 15.190 0.651 -3.626 1.00 97.88 87 MET A O 1
ATOM 649 N N . LEU A 1 88 ? 16.071 -0.466 -5.357 1.00 97.31 88 LEU A N 1
ATOM 650 C CA . LEU A 1 88 ? 16.761 -1.512 -4.590 1.00 97.31 88 LEU A CA 1
ATOM 651 C C . LEU A 1 88 ? 18.223 -1.166 -4.250 1.00 97.31 88 LEU A C 1
ATOM 653 O O . LEU A 1 88 ? 18.958 -2.020 -3.753 1.00 97.31 88 LEU A O 1
ATOM 657 N N . SER A 1 89 ? 18.654 0.072 -4.498 1.00 95.81 89 SER A N 1
ATOM 658 C CA . SER A 1 89 ? 19.988 0.576 -4.159 1.00 95.81 89 SER A CA 1
ATOM 659 C C . SER A 1 89 ? 19.888 1.856 -3.315 1.00 95.81 89 SER A C 1
ATOM 661 O O . SER A 1 89 ? 19.535 1.802 -2.132 1.00 95.81 89 SER A O 1
ATOM 663 N N . GLU A 1 90 ? 20.181 3.019 -3.895 1.00 94.44 90 GLU A N 1
ATOM 664 C CA . GLU A 1 90 ? 20.125 4.306 -3.196 1.00 94.44 90 GLU A CA 1
ATOM 665 C C . GLU A 1 90 ? 18.689 4.704 -2.820 1.00 94.44 90 GLU A C 1
ATOM 667 O O . GLU A 1 90 ? 18.468 5.241 -1.730 1.00 94.44 90 GLU A O 1
ATOM 672 N N . GLY A 1 91 ? 17.700 4.350 -3.650 1.00 95.50 91 GLY A N 1
ATOM 673 C CA . GLY A 1 91 ? 16.286 4.624 -3.396 1.00 95.50 91 GLY A CA 1
ATOM 674 C C . GLY A 1 91 ? 15.780 3.987 -2.100 1.00 95.50 91 GLY A C 1
ATOM 675 O O . GLY A 1 91 ? 15.086 4.647 -1.329 1.00 95.50 91 GLY A O 1
ATOM 676 N N . LEU A 1 92 ? 16.197 2.754 -1.787 1.00 94.50 92 LEU A N 1
ATOM 677 C CA . LEU A 1 92 ? 15.825 2.072 -0.541 1.00 94.50 92 LEU A CA 1
ATOM 678 C C . LEU A 1 92 ? 16.391 2.780 0.692 1.00 94.50 92 LEU A C 1
ATOM 680 O O . LEU A 1 92 ? 15.720 2.885 1.717 1.00 94.50 92 LEU A O 1
ATOM 684 N N . THR A 1 93 ? 17.621 3.286 0.591 1.00 92.50 93 THR A N 1
ATOM 685 C CA . THR A 1 93 ? 18.252 4.045 1.680 1.00 92.50 93 THR A CA 1
ATOM 686 C C . THR A 1 93 ? 17.520 5.364 1.913 1.00 92.50 93 THR A C 1
ATOM 688 O O . THR A 1 93 ? 17.286 5.755 3.054 1.00 92.50 93 THR A O 1
ATOM 691 N N . LEU A 1 94 ? 17.120 6.046 0.840 1.00 94.19 94 LEU A N 1
ATOM 692 C CA . LEU A 1 94 ? 16.317 7.264 0.924 1.00 94.19 94 LEU A CA 1
ATOM 693 C C . LEU A 1 94 ? 14.927 6.991 1.509 1.00 94.19 94 LEU A C 1
ATOM 695 O O . LEU A 1 94 ? 14.481 7.737 2.377 1.00 94.19 94 LEU A O 1
ATOM 699 N N . ALA A 1 95 ? 14.275 5.906 1.088 1.00 92.38 95 ALA A N 1
ATOM 700 C CA . ALA A 1 95 ? 12.966 5.503 1.592 1.00 92.38 95 ALA A CA 1
ATOM 701 C C . ALA A 1 95 ? 13.002 5.189 3.095 1.00 92.38 95 ALA A C 1
ATOM 703 O O . ALA A 1 95 ? 12.135 5.642 3.834 1.00 92.38 95 ALA A O 1
ATOM 704 N N . ALA A 1 96 ? 14.033 4.481 3.564 1.00 89.62 96 ALA A N 1
ATOM 705 C CA . ALA A 1 96 ? 14.201 4.160 4.982 1.00 89.62 96 ALA A CA 1
ATOM 706 C C . ALA A 1 96 ? 14.458 5.397 5.863 1.00 89.62 96 ALA A C 1
ATOM 708 O O . ALA A 1 96 ? 14.164 5.377 7.052 1.00 89.62 96 ALA A O 1
ATOM 709 N N . ASN A 1 97 ? 14.990 6.481 5.289 1.00 89.19 97 ASN A N 1
ATOM 710 C CA . ASN A 1 97 ? 15.196 7.751 5.989 1.00 89.19 97 ASN A CA 1
ATOM 711 C C . ASN A 1 97 ? 14.000 8.713 5.862 1.00 89.19 97 ASN A C 1
ATOM 713 O O . ASN A 1 97 ? 14.033 9.815 6.414 1.00 89.19 97 ASN A O 1
ATOM 717 N N . TYR A 1 98 ? 12.956 8.331 5.122 1.00 87.75 98 TYR A N 1
ATOM 718 C CA . TYR A 1 98 ? 11.803 9.186 4.880 1.00 87.75 98 TYR A CA 1
ATOM 719 C C . TYR A 1 98 ? 10.966 9.389 6.150 1.00 87.75 98 TYR A C 1
ATOM 721 O O . TYR A 1 98 ? 10.731 8.467 6.936 1.00 87.75 98 TYR A O 1
ATOM 729 N N . GLY A 1 99 ? 10.492 10.623 6.319 1.00 82.25 99 GLY A N 1
ATOM 730 C CA . GLY A 1 99 ? 9.568 11.027 7.370 1.00 82.25 99 GLY A CA 1
ATOM 731 C C . GLY A 1 99 ? 10.208 11.531 8.663 1.00 82.25 99 GLY A C 1
ATOM 732 O O . GLY A 1 99 ? 9.610 12.377 9.315 1.00 82.25 99 GLY A O 1
ATOM 733 N N . PHE A 1 100 ? 11.447 11.151 8.995 1.00 82.50 100 PHE A N 1
ATOM 734 C CA . PHE A 1 100 ? 12.051 11.546 10.278 1.00 82.50 100 PHE A CA 1
ATOM 735 C C . PHE A 1 100 ? 12.146 13.069 10.461 1.00 82.50 100 PHE A C 1
ATOM 737 O O . PHE A 1 100 ? 11.847 13.596 11.528 1.00 82.50 100 PHE A O 1
ATOM 744 N N . THR A 1 101 ? 12.532 13.798 9.412 1.00 78.06 101 THR A N 1
ATOM 745 C CA . THR A 1 101 ? 12.645 15.265 9.463 1.00 78.06 101 THR A CA 1
ATOM 746 C C . THR A 1 101 ? 11.299 15.964 9.649 1.00 78.06 101 THR A C 1
ATOM 748 O O . THR A 1 101 ? 11.254 17.019 10.272 1.00 78.06 101 THR A O 1
ATOM 751 N N . GLU A 1 102 ? 10.224 15.403 9.101 1.00 75.25 102 GLU A N 1
ATOM 752 C CA . GLU A 1 102 ? 8.902 16.039 9.062 1.00 75.25 102 GLU A CA 1
ATOM 753 C C . GLU A 1 102 ? 8.016 15.598 10.234 1.00 75.25 102 GLU A C 1
ATOM 755 O O . GLU A 1 102 ? 7.340 16.420 10.846 1.00 75.25 102 GLU A O 1
ATOM 760 N N . TYR A 1 103 ? 8.080 14.316 10.597 1.00 73.81 103 TYR A N 1
ATOM 761 C CA . TYR A 1 103 ? 7.188 13.673 11.564 1.00 73.81 103 TYR A CA 1
ATOM 762 C C . TYR A 1 103 ? 7.899 13.214 12.845 1.00 73.81 103 TYR A C 1
ATOM 764 O O . TYR A 1 103 ? 7.243 12.739 13.766 1.00 73.81 103 TYR A O 1
ATOM 772 N N . GLY A 1 104 ? 9.231 13.328 12.926 1.00 75.62 104 GLY A N 1
ATOM 773 C CA . GLY A 1 104 ? 10.024 12.881 14.080 1.00 75.62 104 GLY A CA 1
ATOM 774 C C . GLY A 1 104 ? 10.239 11.365 14.169 1.00 75.62 104 GLY A C 1
ATOM 775 O O . GLY A 1 104 ? 10.947 10.905 15.062 1.00 75.62 104 GLY A O 1
ATOM 776 N N . GLU A 1 105 ? 9.676 10.591 13.237 1.00 77.75 105 GLU A N 1
ATOM 777 C CA . GLU A 1 105 ? 9.774 9.130 13.171 1.00 77.75 105 GLU A CA 1
ATOM 778 C C . GLU A 1 105 ? 10.003 8.655 11.728 1.00 77.75 105 GLU A C 1
ATOM 780 O O . GLU A 1 105 ? 9.599 9.313 10.767 1.00 77.75 105 GLU A O 1
ATOM 785 N N . TYR A 1 106 ? 10.650 7.497 11.566 1.00 83.69 106 TYR A N 1
ATOM 786 C CA . TYR A 1 106 ? 10.780 6.838 10.263 1.00 83.69 106 TYR A CA 1
ATOM 787 C C . TYR A 1 106 ? 9.457 6.172 9.881 1.00 83.69 106 TYR A C 1
ATOM 789 O O . TYR A 1 106 ? 8.886 5.425 10.672 1.00 83.69 106 TYR A O 1
ATOM 797 N N . LEU A 1 107 ? 8.979 6.421 8.660 1.00 83.12 107 LEU A N 1
ATOM 798 C CA . LEU A 1 107 ? 7.680 5.904 8.206 1.00 83.12 107 LEU A CA 1
ATOM 799 C C . LEU A 1 107 ? 7.766 4.557 7.481 1.00 83.12 107 LEU A C 1
ATOM 801 O O . LEU A 1 107 ? 6.765 3.848 7.364 1.00 83.12 107 LEU A O 1
ATOM 805 N N . PHE A 1 108 ? 8.956 4.210 6.993 1.00 88.62 108 PHE A N 1
ATOM 806 C CA . PHE A 1 108 ? 9.227 2.977 6.268 1.00 88.62 108 PHE A CA 1
ATOM 807 C C . PHE A 1 108 ? 10.514 2.348 6.779 1.00 88.62 108 PHE A C 1
ATOM 809 O O . PHE A 1 108 ? 11.496 3.033 7.058 1.00 88.62 108 PHE A O 1
ATOM 816 N N . TYR A 1 109 ? 10.516 1.024 6.844 1.00 89.31 109 TYR A N 1
ATOM 817 C CA . TYR A 1 109 ? 11.623 0.236 7.354 1.00 89.31 109 TYR A CA 1
ATOM 818 C C . TYR A 1 109 ? 12.130 -0.684 6.255 1.00 89.31 109 TYR A C 1
ATOM 820 O O . TYR A 1 109 ? 11.358 -1.342 5.550 1.00 89.31 109 TYR A O 1
ATOM 828 N N . LYS A 1 110 ? 13.452 -0.733 6.098 1.00 91.94 110 LYS A N 1
ATOM 829 C CA . LYS A 1 110 ? 14.091 -1.679 5.189 1.00 91.94 110 LYS A CA 1
ATOM 830 C C . LYS A 1 110 ? 13.843 -3.101 5.692 1.00 91.94 110 LYS A C 1
ATOM 832 O O . LYS A 1 110 ? 14.007 -3.379 6.874 1.00 91.94 110 LYS A O 1
ATOM 837 N N . LYS A 1 111 ? 13.501 -4.013 4.784 1.00 91.69 111 LYS A N 1
ATOM 838 C CA . LYS A 1 111 ? 13.427 -5.439 5.111 1.00 91.69 111 LYS A CA 1
ATOM 839 C C . LYS A 1 111 ? 14.838 -6.022 5.237 1.00 91.69 111 LYS A C 1
ATOM 841 O O . LYS A 1 111 ? 15.664 -5.788 4.358 1.00 91.69 111 LYS A O 1
ATOM 846 N N . ASP A 1 112 ? 15.097 -6.822 6.272 1.00 86.06 112 ASP A N 1
ATOM 847 C CA . ASP A 1 112 ? 16.430 -7.403 6.524 1.00 86.06 112 ASP A CA 1
ATOM 848 C C . ASP A 1 112 ? 16.994 -8.158 5.312 1.00 86.06 112 ASP A C 1
ATOM 850 O O . ASP A 1 112 ? 18.151 -7.984 4.941 1.00 86.06 112 ASP A O 1
ATOM 854 N N . ASN A 1 113 ? 16.136 -8.930 4.642 1.00 88.56 113 ASN A N 1
ATOM 855 C CA . ASN A 1 113 ? 16.464 -9.688 3.432 1.00 88.56 113 ASN A CA 1
ATOM 856 C C . ASN A 1 113 ? 15.925 -9.015 2.160 1.00 88.56 113 ASN A C 1
ATOM 858 O O . ASN A 1 113 ? 15.529 -9.701 1.218 1.00 88.56 113 ASN A O 1
ATOM 862 N N . ALA A 1 114 ? 15.823 -7.682 2.149 1.00 92.12 114 ALA A N 1
ATOM 863 C CA . ALA A 1 114 ? 15.466 -6.944 0.943 1.00 92.12 114 ALA A CA 1
ATOM 864 C C . ALA A 1 114 ? 16.453 -7.282 -0.189 1.00 92.12 114 ALA A C 1
ATOM 866 O O . ALA A 1 114 ? 17.665 -7.254 0.055 1.00 92.12 114 ALA A O 1
ATOM 867 N N . PRO A 1 115 ? 15.975 -7.547 -1.420 1.00 93.81 115 PRO A N 1
ATOM 868 C CA . PRO A 1 115 ? 16.850 -7.606 -2.580 1.00 93.81 115 PRO A CA 1
ATOM 869 C C . PRO A 1 115 ? 17.658 -6.311 -2.690 1.00 93.81 115 PRO A C 1
ATOM 871 O O . PRO A 1 115 ? 17.137 -5.224 -2.437 1.00 93.81 115 PRO A O 1
ATOM 874 N N . VAL A 1 116 ? 18.930 -6.428 -3.061 1.00 93.62 116 VAL A N 1
ATOM 875 C CA . VAL A 1 116 ? 19.818 -5.280 -3.266 1.00 93.62 116 VAL A CA 1
ATOM 876 C C . VAL A 1 116 ? 20.336 -5.336 -4.689 1.00 93.62 116 VAL A C 1
ATOM 878 O O . VAL A 1 116 ? 20.860 -6.366 -5.109 1.00 93.62 116 VAL A O 1
ATOM 881 N N . SER A 1 117 ? 20.209 -4.230 -5.416 1.00 94.75 117 SER A N 1
ATOM 882 C CA . SER A 1 117 ? 20.839 -4.098 -6.727 1.00 94.75 117 SER A CA 1
ATOM 883 C C . SER A 1 117 ? 22.191 -3.407 -6.595 1.00 94.75 117 SER A C 1
ATOM 885 O O . SER A 1 117 ? 22.324 -2.390 -5.914 1.00 94.75 117 SER A O 1
ATOM 887 N N . THR A 1 118 ? 23.204 -3.960 -7.259 1.00 93.19 118 THR A N 1
ATOM 888 C CA . THR A 1 118 ? 24.515 -3.320 -7.460 1.00 93.19 118 THR A CA 1
ATOM 889 C C . THR A 1 118 ? 24.772 -3.020 -8.936 1.00 93.19 118 THR A C 1
ATOM 891 O O . THR A 1 118 ? 25.912 -2.760 -9.321 1.00 93.19 118 THR A O 1
ATOM 894 N N . ALA A 1 119 ? 23.743 -3.141 -9.777 1.00 93.50 119 ALA A N 1
ATOM 895 C CA . ALA A 1 119 ? 23.846 -2.880 -11.202 1.00 93.50 119 ALA A CA 1
ATOM 896 C C . ALA A 1 119 ? 24.065 -1.383 -11.463 1.00 93.50 119 ALA A C 1
ATOM 898 O O . ALA A 1 119 ? 23.560 -0.526 -10.738 1.00 93.50 119 ALA A O 1
ATOM 899 N N . GLU A 1 120 ? 24.808 -1.068 -12.523 1.00 94.50 120 GLU A N 1
ATOM 900 C CA . GLU A 1 120 ? 24.877 0.300 -13.026 1.00 94.50 120 GLU A CA 1
ATOM 901 C C . GLU A 1 120 ? 23.530 0.674 -13.652 1.00 94.50 120 GLU A C 1
ATOM 903 O O . GLU A 1 120 ? 23.020 -0.038 -14.520 1.00 94.50 120 GLU A O 1
ATOM 908 N N . ILE A 1 121 ? 22.953 1.790 -13.210 1.00 96.94 121 ILE A N 1
ATOM 909 C CA . ILE A 1 121 ? 21.655 2.258 -13.695 1.00 96.94 121 ILE A CA 1
ATOM 910 C C . ILE A 1 121 ? 21.885 3.068 -14.979 1.00 96.94 121 ILE A C 1
ATOM 912 O O . ILE A 1 121 ? 22.522 4.129 -14.930 1.00 96.94 121 ILE A O 1
ATOM 916 N N . PRO A 1 122 ? 21.384 2.607 -16.140 1.00 95.44 122 PRO A N 1
ATOM 917 C CA . PRO A 1 122 ? 21.614 3.290 -17.403 1.00 95.44 122 PRO A CA 1
ATOM 918 C C . PRO A 1 122 ? 20.848 4.616 -17.455 1.00 95.44 122 PRO A C 1
ATOM 920 O O . PRO A 1 122 ? 19.720 4.717 -16.966 1.00 95.44 122 PRO A O 1
ATOM 923 N N . LYS A 1 123 ? 21.433 5.626 -18.109 1.00 97.56 123 LYS A N 1
ATOM 924 C CA . LYS A 1 123 ? 20.730 6.875 -18.436 1.00 97.56 123 LYS A CA 1
ATOM 925 C C . LYS A 1 123 ? 19.578 6.608 -19.404 1.00 97.56 123 LYS A C 1
ATOM 927 O O . LYS A 1 123 ? 19.685 5.753 -20.283 1.00 97.56 123 LYS A O 1
ATOM 932 N N . ALA A 1 124 ? 18.518 7.394 -19.269 1.00 97.12 124 ALA A N 1
ATOM 933 C CA . ALA A 1 124 ? 17.392 7.363 -20.179 1.00 97.12 124 ALA A CA 1
ATOM 934 C C . ALA A 1 124 ? 17.802 7.718 -21.617 1.00 97.12 124 ALA A C 1
ATOM 936 O O . ALA A 1 124 ? 18.692 8.533 -21.873 1.00 97.12 124 ALA A O 1
ATOM 937 N N . THR A 1 125 ? 17.085 7.123 -22.558 1.00 97.06 125 THR A N 1
ATOM 938 C CA . THR A 1 125 ? 17.094 7.423 -23.989 1.00 97.06 125 THR A CA 1
ATOM 939 C C . THR A 1 125 ? 15.701 7.897 -24.394 1.00 97.06 125 THR A C 1
ATOM 941 O O . THR A 1 125 ? 14.740 7.711 -23.650 1.00 97.06 125 THR A O 1
ATOM 944 N N . GLU A 1 126 ? 15.546 8.470 -25.588 1.00 94.00 126 GLU A N 1
ATOM 945 C CA . GLU A 1 126 ? 14.219 8.912 -26.044 1.00 94.00 126 GLU A CA 1
ATOM 946 C C . GLU A 1 126 ? 13.187 7.775 -26.135 1.00 94.00 126 GLU A C 1
ATOM 948 O O . GLU A 1 126 ? 11.997 8.033 -25.989 1.00 94.00 126 GLU A O 1
ATOM 953 N N . GLU A 1 127 ? 13.628 6.527 -26.315 1.00 92.75 127 GLU A N 1
ATOM 954 C CA . GLU A 1 127 ? 12.744 5.358 -26.398 1.00 92.75 127 GLU A CA 1
ATOM 955 C C . GLU A 1 127 ? 12.232 4.898 -25.024 1.00 92.75 127 GLU A C 1
ATOM 957 O O . GLU A 1 127 ? 11.089 4.469 -24.905 1.00 92.75 127 GLU A O 1
ATOM 962 N N . ASN A 1 128 ? 13.053 5.012 -23.975 1.00 94.69 128 ASN A N 1
ATOM 963 C CA . ASN A 1 128 ? 12.761 4.440 -22.654 1.00 94.69 128 ASN A CA 1
ATOM 964 C C . ASN A 1 128 ? 12.590 5.482 -21.536 1.00 94.69 128 ASN A C 1
ATOM 966 O O . ASN A 1 128 ? 12.428 5.108 -20.374 1.00 94.69 128 ASN A O 1
ATOM 970 N N . LYS A 1 129 ? 12.624 6.779 -21.863 1.00 97.31 129 LYS A N 1
ATOM 971 C CA . LYS A 1 129 ? 12.525 7.873 -20.887 1.00 97.31 129 LYS A CA 1
ATOM 972 C C . LYS A 1 129 ? 11.252 7.841 -20.052 1.00 97.31 129 LYS A C 1
ATOM 974 O O . LYS A 1 129 ? 11.332 8.143 -18.870 1.00 97.31 129 LYS A O 1
ATOM 979 N N . ASN A 1 130 ? 10.106 7.485 -20.631 1.00 98.0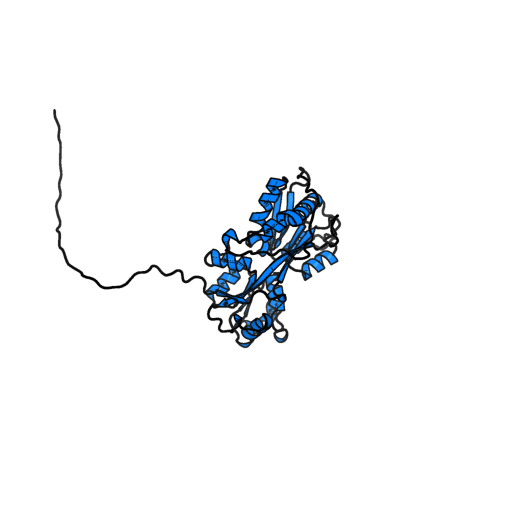6 130 ASN A N 1
ATOM 980 C CA . ASN A 1 130 ? 8.827 7.498 -19.921 1.00 98.06 130 ASN A CA 1
ATOM 981 C C . ASN A 1 130 ? 8.560 6.117 -19.312 1.00 98.06 130 ASN A C 1
ATOM 983 O O . ASN A 1 130 ? 8.479 5.126 -20.037 1.00 98.06 130 ASN A O 1
ATOM 987 N N . VAL A 1 131 ? 8.431 6.054 -17.989 1.00 98.62 131 VAL A N 1
ATOM 988 C CA . VAL A 1 131 ? 8.199 4.825 -17.220 1.00 98.62 131 VAL A CA 1
ATOM 989 C C . VAL A 1 131 ? 6.846 4.923 -16.530 1.00 98.62 131 VAL A C 1
ATOM 991 O O . VAL A 1 131 ? 6.611 5.846 -15.755 1.00 98.62 131 VAL A O 1
ATOM 994 N N . ARG A 1 132 ? 5.955 3.966 -16.774 1.00 98.69 132 ARG A N 1
ATOM 995 C CA . ARG A 1 132 ? 4.605 3.923 -16.204 1.00 98.69 132 ARG A CA 1
ATOM 996 C C . ARG A 1 132 ? 4.595 3.064 -14.946 1.00 98.69 132 ARG A C 1
ATOM 998 O O . ARG A 1 132 ? 4.706 1.840 -15.025 1.00 98.69 132 ARG A O 1
ATOM 1005 N N . LEU A 1 133 ? 4.425 3.695 -13.790 1.00 98.75 133 LEU A N 1
ATOM 1006 C CA . LEU A 1 133 ? 4.327 3.041 -12.488 1.00 98.75 133 LEU A CA 1
ATOM 1007 C C . LEU A 1 133 ? 2.862 2.963 -12.044 1.00 98.75 133 LEU A C 1
ATOM 1009 O O . LEU A 1 133 ? 2.226 3.989 -11.815 1.00 98.75 133 LEU A O 1
ATOM 1013 N N . SER A 1 134 ? 2.338 1.750 -11.846 1.00 98.19 134 SER A N 1
ATOM 1014 C CA . SER A 1 134 ? 1.027 1.555 -11.210 1.00 98.19 134 SER A CA 1
ATOM 1015 C C . SER A 1 134 ? 1.194 1.214 -9.728 1.00 98.19 134 SER A C 1
ATOM 1017 O O . SER A 1 134 ? 1.919 0.287 -9.363 1.00 98.19 134 SER A O 1
ATOM 1019 N N . THR A 1 135 ? 0.537 1.960 -8.846 1.00 95.44 135 THR A N 1
ATOM 1020 C CA . THR A 1 135 ? 0.697 1.819 -7.394 1.00 95.44 135 THR A CA 1
ATOM 1021 C C . THR A 1 135 ? -0.616 2.008 -6.642 1.00 95.44 135 THR A C 1
ATOM 1023 O O . THR A 1 135 ? -1.673 2.273 -7.218 1.00 95.44 135 THR A O 1
ATOM 1026 N N . THR A 1 136 ? -0.561 1.838 -5.323 1.00 87.50 136 THR A N 1
ATOM 1027 C CA . THR A 1 136 ? -1.720 2.052 -4.460 1.00 87.50 136 THR A CA 1
ATOM 1028 C C . THR A 1 136 ? -1.850 3.513 -4.042 1.00 87.50 136 THR A C 1
ATOM 1030 O O . THR A 1 136 ? -0.843 4.179 -3.815 1.00 87.50 136 THR A O 1
ATOM 1033 N N . THR A 1 137 ? -3.079 3.990 -3.855 1.00 81.00 137 THR A N 1
ATOM 1034 C CA . THR A 1 137 ? -3.356 5.327 -3.305 1.00 81.00 137 THR A CA 1
ATOM 1035 C C . THR A 1 137 ? -2.600 5.581 -1.996 1.00 81.00 137 THR A C 1
ATOM 1037 O O . THR A 1 137 ? -1.979 6.620 -1.868 1.00 81.00 137 THR A O 1
ATOM 1040 N N . SER A 1 138 ? -2.501 4.608 -1.079 1.00 77.62 138 SER A N 1
ATOM 1041 C CA . SER A 1 138 ? -1.761 4.814 0.179 1.00 77.62 138 SER A CA 1
ATOM 1042 C C . SER A 1 138 ? -0.244 4.968 0.006 1.00 77.62 138 SER A C 1
ATOM 1044 O O . SER A 1 138 ? 0.383 5.639 0.812 1.00 77.62 138 SER A O 1
ATOM 1046 N N . VAL A 1 139 ? 0.368 4.381 -1.031 1.00 84.56 139 VAL A N 1
ATOM 1047 C CA . VAL A 1 139 ? 1.792 4.628 -1.357 1.00 84.56 139 VAL A CA 1
ATOM 1048 C C . VAL A 1 139 ? 1.981 6.055 -1.872 1.00 84.56 139 VAL A C 1
ATOM 1050 O O . VAL A 1 139 ? 2.977 6.707 -1.572 1.00 84.56 139 VAL A O 1
ATOM 1053 N N . ASN A 1 140 ? 1.040 6.520 -2.693 1.00 85.31 140 ASN A N 1
ATOM 1054 C CA . ASN A 1 140 ? 1.088 7.848 -3.284 1.00 85.31 140 ASN A CA 1
ATOM 1055 C C . ASN A 1 140 ? 0.846 8.941 -2.231 1.00 85.31 140 ASN A C 1
ATOM 1057 O O . ASN A 1 140 ? 1.642 9.868 -2.111 1.00 85.31 140 ASN A O 1
ATOM 1061 N N . ASP A 1 141 ? -0.211 8.783 -1.437 1.00 77.06 141 ASP A N 1
ATOM 1062 C CA . ASP A 1 141 ? -0.655 9.756 -0.434 1.00 77.06 141 ASP A CA 1
ATOM 1063 C C . ASP A 1 141 ? 0.309 9.841 0.755 1.00 77.06 141 ASP A C 1
ATOM 1065 O O . ASP A 1 141 ? 0.343 10.847 1.455 1.00 77.06 141 ASP A O 1
ATOM 1069 N N . SER A 1 142 ? 1.162 8.829 0.962 1.00 78.31 142 SER A N 1
ATOM 1070 C CA . SER A 1 142 ? 2.223 8.906 1.969 1.00 78.31 142 SER A CA 1
ATOM 1071 C C . SER A 1 142 ? 3.343 9.884 1.598 1.00 78.31 142 SER A C 1
ATOM 1073 O O . SER A 1 142 ? 4.314 9.969 2.341 1.00 78.31 142 SER A O 1
ATOM 1075 N N . GLY A 1 143 ? 3.314 10.502 0.410 1.00 84.00 143 GLY A N 1
ATOM 1076 C CA . GLY A 1 143 ? 4.351 11.420 -0.075 1.00 84.00 143 GLY A CA 1
ATOM 1077 C C . GLY A 1 143 ? 5.676 10.757 -0.475 1.00 84.00 143 GLY A C 1
ATOM 1078 O O . GLY A 1 143 ? 6.577 11.433 -0.977 1.00 84.00 143 GLY A O 1
ATOM 1079 N N . LEU A 1 144 ? 5.802 9.433 -0.323 1.00 89.94 144 LEU A N 1
ATOM 1080 C CA . LEU A 1 144 ? 7.061 8.716 -0.537 1.00 89.94 144 LEU A CA 1
ATOM 1081 C C . LEU A 1 144 ? 7.535 8.826 -1.990 1.00 89.94 144 LEU A C 1
ATOM 1083 O O . LEU A 1 144 ? 8.699 9.128 -2.248 1.00 89.94 144 LEU A O 1
ATOM 1087 N N . LEU A 1 145 ? 6.640 8.604 -2.956 1.00 94.06 145 LEU A N 1
ATOM 1088 C CA . LEU A 1 145 ? 6.998 8.6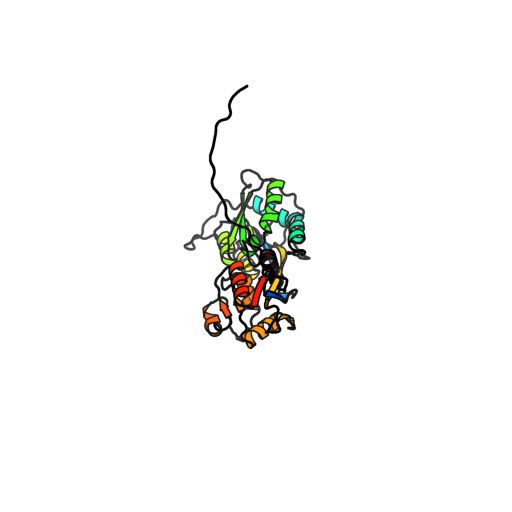78 -4.375 1.00 94.06 145 LEU A CA 1
ATOM 1089 C C . LEU A 1 145 ? 7.361 10.105 -4.797 1.00 94.06 145 LEU A C 1
ATOM 1091 O O . LEU A 1 145 ? 8.335 10.291 -5.521 1.00 94.06 145 LEU A O 1
ATOM 1095 N N . SER A 1 146 ? 6.657 11.111 -4.279 1.00 92.19 146 SER A N 1
ATOM 1096 C CA . SER A 1 146 ? 6.979 12.526 -4.506 1.00 92.19 146 SER A CA 1
ATOM 1097 C C . SER A 1 146 ? 8.354 12.912 -3.954 1.00 92.19 146 SER A C 1
ATOM 1099 O O . SER A 1 146 ? 9.008 13.798 -4.497 1.00 92.19 146 SER A O 1
ATOM 1101 N N . TYR A 1 147 ? 8.822 12.235 -2.902 1.00 93.50 147 TYR A N 1
ATOM 1102 C CA . TYR A 1 147 ? 10.164 12.417 -2.351 1.00 93.50 147 TYR A CA 1
ATOM 1103 C C . TYR A 1 147 ? 11.253 11.681 -3.154 1.00 93.50 147 TYR A C 1
ATOM 1105 O O . TYR A 1 147 ? 12.350 12.213 -3.352 1.00 93.50 147 TYR A O 1
ATOM 1113 N N . LEU A 1 148 ? 10.965 10.457 -3.608 1.00 97.00 148 LEU A N 1
ATOM 1114 C CA . LEU A 1 148 ? 11.936 9.575 -4.259 1.00 97.00 148 LEU A CA 1
ATOM 1115 C C . LEU A 1 148 ? 12.105 9.863 -5.754 1.00 97.00 148 LEU A C 1
ATOM 1117 O O . LEU A 1 148 ? 13.229 10.053 -6.220 1.00 97.00 148 LEU A O 1
ATOM 1121 N N . LEU A 1 149 ? 11.004 9.896 -6.507 1.00 98.19 149 LEU A N 1
ATOM 1122 C CA . LEU A 1 149 ? 11.038 9.906 -7.969 1.00 98.19 149 LEU A CA 1
ATOM 1123 C C . LEU A 1 149 ? 11.791 11.111 -8.552 1.00 98.19 149 LEU A C 1
ATOM 1125 O O . LEU A 1 149 ? 12.594 10.879 -9.451 1.00 98.19 149 LEU A O 1
ATOM 1129 N N . PRO A 1 150 ? 11.673 12.353 -8.034 1.00 98.25 150 PRO A N 1
ATOM 1130 C CA . PRO A 1 150 ? 12.442 13.477 -8.572 1.00 98.25 150 PRO A CA 1
ATOM 1131 C C . PRO A 1 150 ? 13.959 13.254 -8.554 1.00 98.25 150 PRO A C 1
ATOM 1133 O O . PRO A 1 150 ? 14.652 13.697 -9.463 1.00 98.25 150 PRO A O 1
ATOM 1136 N N . LYS A 1 151 ? 14.479 12.529 -7.555 1.00 98.06 151 LYS A N 1
ATOM 1137 C CA . LYS A 1 151 ? 15.914 12.231 -7.435 1.00 98.06 151 LYS A CA 1
ATOM 1138 C C . LYS A 1 151 ? 16.362 11.249 -8.511 1.00 98.06 151 LYS A C 1
ATOM 1140 O O . LYS A 1 151 ? 17.410 11.446 -9.116 1.00 98.06 151 LYS A O 1
ATOM 1145 N N . PHE A 1 152 ? 15.553 10.224 -8.771 1.00 98.44 152 PHE A N 1
ATOM 1146 C CA . PHE A 1 152 ? 15.776 9.286 -9.868 1.00 98.44 152 PHE A CA 1
ATOM 1147 C C . PHE A 1 152 ? 15.676 9.977 -11.236 1.00 98.44 152 PHE A C 1
ATOM 1149 O O . PHE A 1 152 ? 16.560 9.821 -12.077 1.00 98.44 152 PHE A O 1
ATOM 1156 N N . GLU A 1 153 ? 14.626 10.773 -11.449 1.00 98.44 153 GLU A N 1
ATOM 1157 C CA . GLU A 1 153 ? 14.406 11.510 -12.696 1.00 98.44 153 GLU A CA 1
ATOM 1158 C C . GLU A 1 153 ? 15.569 12.471 -12.992 1.00 98.44 153 GLU A C 1
ATOM 1160 O O . GLU A 1 153 ? 16.126 12.444 -14.090 1.00 98.44 153 GLU A O 1
ATOM 1165 N N . GLU A 1 154 ? 15.999 13.268 -12.007 1.00 98.00 154 GLU A N 1
ATOM 1166 C CA . GLU A 1 154 ? 17.135 14.190 -12.139 1.00 98.00 154 GLU A CA 1
ATOM 1167 C C . GLU A 1 154 ? 18.449 13.441 -12.389 1.00 98.00 154 GLU A C 1
ATOM 1169 O O . GLU A 1 154 ? 19.228 13.806 -13.275 1.00 98.00 154 GLU A O 1
ATOM 1174 N N . ALA A 1 155 ? 18.695 12.371 -11.630 1.00 97.75 155 ALA A N 1
ATOM 1175 C CA . ALA A 1 155 ? 19.945 11.638 -11.709 1.00 97.75 155 ALA A CA 1
ATOM 1176 C C . ALA A 1 155 ? 20.076 10.837 -13.003 1.00 97.75 155 ALA A C 1
ATOM 1178 O O . ALA A 1 155 ? 21.198 10.698 -13.478 1.00 97.75 155 ALA A O 1
ATOM 1179 N N . TYR A 1 156 ? 18.997 10.326 -13.602 1.00 98.06 156 TYR A N 1
ATOM 1180 C CA . TYR A 1 156 ? 19.096 9.381 -14.724 1.00 98.06 156 TYR A CA 1
ATOM 1181 C C . TYR A 1 156 ? 18.361 9.810 -16.000 1.00 98.06 156 TYR A C 1
ATOM 1183 O O . TYR A 1 156 ? 18.582 9.202 -17.045 1.00 98.06 156 TYR A O 1
ATOM 1191 N N . GLY A 1 157 ? 17.579 10.891 -15.962 1.00 98.00 157 GLY A N 1
ATOM 1192 C CA . GLY A 1 157 ? 16.892 11.461 -17.127 1.00 98.00 157 GLY A CA 1
ATOM 1193 C C . GLY A 1 157 ? 15.565 10.787 -17.488 1.00 98.00 157 GLY A C 1
ATOM 1194 O O . GLY A 1 157 ? 15.022 11.060 -18.558 1.00 98.00 157 GLY A O 1
ATOM 1195 N N . TYR A 1 158 ? 15.051 9.901 -16.632 1.00 98.62 158 TYR A N 1
ATOM 1196 C CA . TYR A 1 158 ? 13.730 9.293 -16.804 1.00 98.62 158 TYR A CA 1
ATOM 1197 C C . TYR A 1 158 ? 12.612 10.258 -16.394 1.00 98.62 158 TYR A C 1
ATOM 1199 O O . TYR A 1 158 ? 12.837 11.246 -15.697 1.00 98.62 158 TYR A O 1
ATOM 1207 N N . LYS A 1 159 ? 11.388 9.928 -16.799 1.00 98.44 159 LYS A N 1
ATOM 1208 C CA . LYS A 1 159 ? 10.138 10.519 -16.342 1.00 98.44 159 LYS A CA 1
ATOM 1209 C C . LYS A 1 159 ? 9.210 9.398 -15.896 1.00 98.44 159 LYS A C 1
ATOM 1211 O O . LYS A 1 159 ? 8.891 8.517 -16.689 1.00 98.44 159 LYS A O 1
ATOM 1216 N N . VAL A 1 160 ? 8.788 9.419 -14.639 1.00 98.62 160 VAL A N 1
ATOM 1217 C CA . VAL A 1 160 ? 7.925 8.388 -14.065 1.00 98.62 160 VAL A CA 1
ATOM 1218 C C . VAL A 1 160 ? 6.491 8.904 -14.004 1.00 98.62 160 VAL A C 1
ATOM 1220 O O . VAL A 1 160 ? 6.178 9.861 -13.297 1.00 98.62 160 VAL A O 1
ATOM 1223 N N . GLU A 1 161 ? 5.609 8.262 -14.759 1.00 98.19 161 GLU A N 1
ATOM 1224 C CA . GLU A 1 161 ? 4.173 8.518 -14.764 1.00 98.19 161 GLU A CA 1
ATOM 1225 C C . GLU A 1 161 ? 3.500 7.601 -13.743 1.00 98.19 161 GLU A C 1
ATOM 1227 O O . GLU A 1 161 ? 3.501 6.378 -13.892 1.00 98.19 161 GLU A O 1
ATOM 1232 N N . VAL A 1 162 ? 2.940 8.189 -12.687 1.00 97.88 162 VAL A N 1
ATOM 1233 C CA . VAL A 1 162 ? 2.323 7.439 -11.589 1.00 97.88 162 VAL A CA 1
ATOM 1234 C C . VAL A 1 162 ? 0.815 7.348 -11.795 1.00 97.88 162 VAL A C 1
ATOM 1236 O O . VAL A 1 162 ? 0.117 8.360 -11.831 1.00 97.88 162 VAL A O 1
ATOM 1239 N N . TYR A 1 163 ? 0.303 6.122 -11.868 1.00 96.88 163 TYR A N 1
ATOM 1240 C CA . TYR A 1 163 ? -1.115 5.816 -11.709 1.00 96.88 163 TYR A CA 1
ATOM 1241 C C . TYR A 1 163 ? -1.346 5.247 -10.309 1.00 96.88 163 TYR A C 1
ATOM 1243 O O . TYR A 1 163 ? -0.772 4.214 -9.960 1.00 96.88 163 TYR A O 1
ATOM 1251 N N . SER A 1 164 ? -2.194 5.889 -9.506 1.00 89.88 164 SER A N 1
ATOM 1252 C CA . SER A 1 164 ? -2.533 5.424 -8.159 1.00 89.88 164 SER A CA 1
ATOM 1253 C C . SER A 1 164 ? -4.023 5.089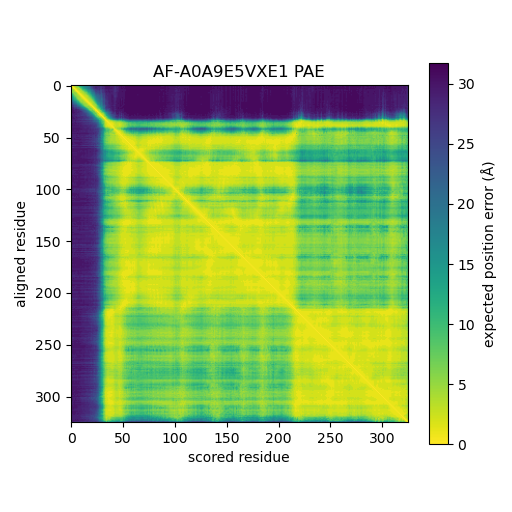 -8.037 1.00 89.88 164 SER A C 1
ATOM 1255 O O . SER A 1 164 ? -4.898 5.834 -8.477 1.00 89.88 164 SER A O 1
ATOM 1257 N N . ALA A 1 165 ? -4.329 3.931 -7.449 1.00 87.69 165 ALA A N 1
ATOM 1258 C CA . ALA A 1 165 ? -5.700 3.497 -7.169 1.00 87.69 165 ALA A CA 1
ATOM 1259 C C . ALA A 1 165 ? -5.742 2.502 -5.995 1.00 87.69 165 ALA A C 1
ATOM 1261 O O . ALA A 1 165 ? -4.715 2.144 -5.428 1.00 87.69 165 ALA A O 1
ATOM 1262 N N . GLY A 1 166 ? -6.917 1.988 -5.618 1.00 81.19 166 GLY A N 1
ATOM 1263 C CA . GLY A 1 166 ? -6.984 0.816 -4.730 1.00 81.19 166 GLY A CA 1
ATOM 1264 C C . GLY A 1 166 ? -6.237 -0.387 -5.331 1.00 81.19 166 GLY A C 1
ATOM 1265 O O . GLY A 1 166 ? -6.179 -0.521 -6.553 1.00 81.19 166 GLY A O 1
ATOM 1266 N N . THR A 1 167 ? -5.681 -1.275 -4.497 1.00 84.06 167 THR A N 1
ATOM 1267 C CA . THR A 1 167 ? -4.754 -2.340 -4.936 1.00 84.06 167 THR A CA 1
ATOM 1268 C C . THR A 1 167 ? -5.274 -3.178 -6.106 1.00 84.06 167 THR A C 1
ATOM 1270 O O . THR A 1 167 ? -4.556 -3.359 -7.086 1.00 84.06 167 THR A O 1
ATOM 1273 N N . GLY A 1 168 ? -6.539 -3.610 -6.063 1.00 86.31 168 GLY A N 1
ATOM 1274 C CA . GLY A 1 168 ? -7.138 -4.377 -7.159 1.00 86.31 168 GLY A CA 1
ATOM 1275 C C . GLY A 1 168 ? -7.197 -3.601 -8.479 1.00 86.31 168 GLY A C 1
ATOM 1276 O O . GLY A 1 168 ? -6.902 -4.159 -9.531 1.00 86.31 168 GLY A O 1
ATOM 1277 N N . LYS A 1 169 ? -7.497 -2.294 -8.436 1.00 89.62 169 LYS A N 1
ATOM 1278 C CA . LYS A 1 169 ? -7.500 -1.422 -9.624 1.00 89.62 169 LYS A CA 1
ATOM 1279 C C . LYS A 1 169 ? -6.086 -1.146 -10.135 1.00 89.62 169 LYS A C 1
ATOM 1281 O O . LYS A 1 169 ? -5.876 -1.159 -11.341 1.00 89.62 169 LYS A O 1
ATOM 1286 N N . ALA A 1 170 ? -5.116 -0.946 -9.243 1.00 92.12 170 ALA A N 1
ATOM 1287 C CA . ALA A 1 170 ? -3.714 -0.753 -9.614 1.00 92.12 170 ALA A CA 1
ATOM 1288 C C . ALA A 1 170 ? -3.137 -1.989 -10.327 1.00 92.12 170 ALA A C 1
ATOM 1290 O O . ALA A 1 170 ? -2.485 -1.870 -11.366 1.00 92.12 170 ALA A O 1
ATOM 1291 N N . ILE A 1 171 ? -3.437 -3.184 -9.811 1.00 95.19 171 ILE A N 1
ATOM 1292 C CA . ILE A 1 171 ? -3.044 -4.452 -10.433 1.00 95.19 171 ILE A CA 1
ATOM 1293 C C . ILE A 1 171 ? -3.812 -4.675 -11.741 1.00 95.19 171 ILE A C 1
ATOM 1295 O O . ILE A 1 171 ? -3.204 -5.058 -12.738 1.00 95.19 171 ILE A O 1
ATOM 1299 N N . ALA A 1 172 ? -5.118 -4.393 -11.785 1.00 94.12 172 ALA A N 1
ATOM 1300 C CA . ALA A 1 172 ? -5.904 -4.488 -13.017 1.00 94.12 172 ALA A CA 1
ATOM 1301 C C . ALA A 1 172 ? -5.375 -3.555 -14.119 1.00 94.12 172 ALA A C 1
ATOM 1303 O O . ALA A 1 172 ? -5.303 -3.962 -15.274 1.00 94.12 172 ALA A O 1
ATOM 1304 N N . ASN A 1 173 ? -4.934 -2.343 -13.766 1.00 96.12 173 ASN A N 1
ATOM 1305 C CA . ASN A 1 173 ? -4.311 -1.412 -14.704 1.00 96.12 173 ASN A CA 1
ATOM 1306 C C . ASN A 1 173 ? -3.037 -2.004 -15.337 1.00 96.12 173 ASN A C 1
ATOM 1308 O O . ASN A 1 173 ? -2.846 -1.914 -16.548 1.00 96.12 173 ASN A O 1
ATOM 1312 N N . ALA A 1 174 ? -2.202 -2.684 -14.546 1.00 97.25 174 ALA A N 1
ATOM 1313 C CA . ALA A 1 174 ? -1.028 -3.385 -15.066 1.00 97.25 174 ALA A CA 1
ATOM 1314 C C . ALA A 1 174 ? -1.401 -4.608 -15.922 1.00 97.25 174 ALA A C 1
ATOM 1316 O O . ALA A 1 174 ? -0.821 -4.807 -16.986 1.00 97.25 174 ALA A O 1
ATOM 1317 N N . LYS A 1 175 ? -2.421 -5.384 -15.520 1.00 96.44 175 LYS A N 1
ATOM 1318 C CA . LYS A 1 175 ? -2.962 -6.502 -16.320 1.00 96.44 175 LYS A CA 1
ATOM 1319 C C . LYS A 1 175 ? -3.574 -6.063 -17.653 1.00 96.44 175 LYS A C 1
ATOM 1321 O O . LYS A 1 175 ? -3.687 -6.888 -18.551 1.00 96.44 175 LYS A O 1
ATOM 1326 N N . ALA A 1 176 ? -3.951 -4.792 -17.781 1.00 95.00 176 ALA A N 1
ATOM 1327 C CA . ALA A 1 176 ? -4.413 -4.185 -19.027 1.00 95.00 176 ALA A CA 1
ATOM 1328 C C . ALA A 1 176 ? -3.266 -3.628 -19.899 1.00 95.00 176 ALA A C 1
ATOM 1330 O O . ALA A 1 176 ? -3.533 -3.035 -20.937 1.00 95.00 176 ALA A O 1
ATOM 1331 N N . GLY A 1 177 ? -1.999 -3.784 -19.489 1.00 95.56 177 GLY A N 1
ATOM 1332 C CA . GLY A 1 177 ? -0.839 -3.305 -20.252 1.00 95.56 177 GLY A CA 1
ATOM 1333 C C . GLY A 1 177 ? -0.523 -1.813 -20.089 1.00 95.56 177 GLY A C 1
ATOM 1334 O O . GLY A 1 177 ? 0.294 -1.259 -20.829 1.00 95.56 177 GLY A O 1
ATOM 1335 N N . ASN A 1 178 ? -1.145 -1.144 -19.114 1.00 96.62 178 ASN A N 1
ATOM 1336 C CA . ASN A 1 178 ? -0.996 0.299 -18.893 1.00 96.62 178 ASN A CA 1
ATOM 1337 C C . ASN A 1 178 ? 0.125 0.661 -17.903 1.00 96.62 178 ASN A C 1
ATOM 1339 O O . ASN A 1 178 ? 0.192 1.801 -17.446 1.00 96.62 178 ASN A O 1
ATOM 1343 N N . ALA A 1 179 ? 0.978 -0.292 -17.532 1.00 98.31 179 ALA A N 1
ATOM 1344 C CA . ALA A 1 179 ? 2.088 -0.081 -16.610 1.00 98.31 179 ALA A CA 1
ATOM 1345 C C . ALA A 1 179 ? 3.301 -0.911 -17.031 1.00 98.31 179 ALA A C 1
ATOM 1347 O O . ALA A 1 179 ? 3.142 -2.000 -17.575 1.00 98.31 179 ALA A O 1
ATOM 1348 N N . ASP A 1 180 ? 4.496 -0.407 -16.736 1.00 98.75 180 ASP A N 1
ATOM 1349 C CA . ASP A 1 180 ? 5.764 -1.106 -16.976 1.00 98.75 180 ASP A CA 1
ATOM 1350 C C . ASP A 1 180 ? 6.243 -1.843 -15.715 1.00 98.75 180 ASP A C 1
ATOM 1352 O O . ASP A 1 180 ? 6.935 -2.858 -15.782 1.00 98.75 180 ASP A O 1
ATOM 1356 N N . LEU A 1 181 ? 5.829 -1.354 -14.546 1.00 98.81 181 LEU A N 1
ATOM 1357 C CA . LEU A 1 181 ? 6.047 -1.977 -13.248 1.00 98.81 181 LEU A CA 1
ATOM 1358 C C . LEU A 1 181 ? 4.924 -1.614 -12.272 1.00 98.81 181 LEU A C 1
ATOM 1360 O O . LEU A 1 181 ? 4.233 -0.600 -12.431 1.00 98.81 181 LEU A O 1
ATOM 1364 N N . ILE A 1 182 ? 4.773 -2.432 -11.232 1.00 98.44 182 ILE A N 1
ATOM 1365 C CA . ILE A 1 182 ? 3.879 -2.158 -10.110 1.00 98.44 182 ILE A CA 1
ATOM 1366 C C . ILE A 1 182 ? 4.647 -2.027 -8.801 1.00 98.44 182 ILE A C 1
ATOM 1368 O O . ILE A 1 182 ? 5.621 -2.742 -8.562 1.00 98.44 182 ILE A O 1
ATOM 1372 N N . PHE A 1 183 ? 4.165 -1.133 -7.938 1.00 97.44 183 PHE A N 1
ATOM 1373 C CA . PHE A 1 183 ? 4.633 -0.998 -6.562 1.00 97.44 183 PHE A CA 1
ATOM 1374 C C . PHE A 1 183 ? 3.448 -1.059 -5.606 1.00 97.44 183 PHE A C 1
ATOM 1376 O O . PHE A 1 183 ? 2.660 -0.118 -5.518 1.00 97.44 183 PHE A O 1
ATOM 1383 N N . VAL A 1 184 ? 3.263 -2.190 -4.935 1.00 93.44 184 VAL A N 1
ATOM 1384 C CA . VAL A 1 184 ? 2.043 -2.495 -4.169 1.00 93.44 184 VAL A CA 1
ATOM 1385 C C . VAL A 1 184 ? 2.382 -3.217 -2.860 1.00 93.44 184 VAL A C 1
ATOM 1387 O O . VAL A 1 184 ? 3.548 -3.487 -2.587 1.00 93.44 184 VAL A O 1
ATOM 1390 N N . HIS A 1 185 ? 1.369 -3.458 -2.022 1.00 89.12 185 HIS A N 1
ATOM 1391 C CA . HIS A 1 185 ? 1.517 -4.082 -0.696 1.00 89.12 185 HIS A CA 1
ATOM 1392 C C . HIS A 1 185 ? 0.389 -5.079 -0.371 1.00 89.12 185 HIS A C 1
ATOM 1394 O O . HIS A 1 185 ? -0.241 -5.056 0.680 1.00 89.12 185 HIS A O 1
ATOM 1400 N N . SER A 1 186 ? 0.074 -5.979 -1.301 1.00 87.31 186 SER A N 1
ATOM 1401 C CA . SER A 1 186 ? -0.906 -7.050 -1.091 1.00 87.31 186 SER A CA 1
ATOM 1402 C C . SER A 1 186 ? -0.365 -8.379 -1.591 1.00 87.31 186 SER A C 1
ATOM 1404 O O . SER A 1 186 ? -0.578 -8.759 -2.740 1.00 87.31 186 SER A O 1
ATOM 1406 N N . LYS A 1 187 ? 0.289 -9.119 -0.689 1.00 88.56 187 LYS A N 1
ATOM 1407 C CA . LYS A 1 187 ? 0.956 -10.392 -0.996 1.00 88.56 187 LYS A CA 1
ATOM 1408 C C . LYS A 1 187 ? 0.088 -11.361 -1.806 1.00 88.56 187 LYS A C 1
ATOM 1410 O O . LYS A 1 187 ? 0.561 -11.884 -2.803 1.00 88.56 187 LYS A O 1
ATOM 1415 N N . SER A 1 188 ? -1.167 -11.582 -1.413 1.00 87.81 188 SER A N 1
ATOM 1416 C CA . SER A 1 188 ? -2.051 -12.523 -2.117 1.00 87.81 188 SER A CA 1
ATOM 1417 C C . SER A 1 188 ? -2.371 -12.079 -3.547 1.00 87.81 188 SER A C 1
ATOM 1419 O O . SER A 1 188 ? -2.401 -12.902 -4.458 1.00 87.81 188 SER A O 1
ATOM 1421 N N . GLN A 1 189 ? -2.585 -10.780 -3.772 1.00 90.19 189 GLN A N 1
ATOM 1422 C CA . GLN A 1 189 ? -2.841 -10.250 -5.112 1.00 90.19 189 GLN A CA 1
ATOM 1423 C C . GLN A 1 189 ? -1.560 -10.172 -5.954 1.00 90.19 189 GLN A C 1
ATOM 1425 O O . GLN A 1 189 ? -1.621 -10.373 -7.163 1.00 90.19 189 GLN A O 1
ATOM 1430 N N . GLU A 1 190 ? -0.408 -9.921 -5.327 1.00 95.00 190 GLU A N 1
ATOM 1431 C CA . GLU A 1 190 ? 0.916 -10.009 -5.955 1.00 95.00 190 GLU A CA 1
ATOM 1432 C C . GLU A 1 190 ? 1.206 -11.445 -6.411 1.00 95.00 190 GLU A C 1
ATOM 1434 O O . GLU A 1 190 ? 1.617 -11.655 -7.547 1.00 95.00 190 GLU A O 1
ATOM 1439 N N . GLU A 1 191 ? 0.937 -12.440 -5.562 1.00 95.50 191 GLU A N 1
ATOM 1440 C CA . GLU A 1 191 ? 1.068 -13.866 -5.890 1.00 95.50 191 GLU A CA 1
ATOM 1441 C C . GLU A 1 191 ? 0.157 -14.245 -7.059 1.00 95.50 191 GLU A C 1
ATOM 1443 O O . GLU A 1 191 ? 0.644 -14.774 -8.052 1.00 95.50 191 GLU A O 1
ATOM 1448 N N . ALA A 1 192 ? -1.117 -13.848 -7.030 1.00 95.88 192 ALA A N 1
ATOM 1449 C CA . ALA A 1 192 ? -2.036 -14.081 -8.145 1.00 95.88 192 ALA A CA 1
ATOM 1450 C C . ALA A 1 192 ? -1.632 -13.349 -9.445 1.00 95.88 192 ALA A C 1
ATOM 1452 O O . ALA A 1 192 ? -1.976 -13.783 -10.547 1.00 95.88 192 ALA A O 1
ATOM 1453 N N . PHE A 1 193 ? -0.939 -12.210 -9.351 1.00 97.94 193 PHE A N 1
ATOM 1454 C CA . PHE A 1 193 ? -0.395 -11.499 -10.511 1.00 97.94 193 PHE A CA 1
ATOM 1455 C C . PHE A 1 193 ? 0.782 -12.263 -11.134 1.00 97.94 193 PHE A C 1
ATOM 1457 O O . PHE A 1 193 ? 0.825 -12.421 -12.355 1.00 97.94 193 PHE A O 1
ATOM 1464 N N . VAL A 1 194 ? 1.684 -12.788 -10.298 1.00 98.31 194 VAL A N 1
ATOM 1465 C CA . VAL A 1 194 ? 2.815 -13.632 -10.717 1.00 98.31 194 VAL A CA 1
ATOM 1466 C C . VAL A 1 194 ? 2.327 -14.957 -11.302 1.00 98.31 194 VAL A C 1
ATOM 1468 O O . VAL A 1 194 ? 2.685 -15.288 -12.427 1.00 98.31 194 VAL A O 1
ATOM 1471 N N . GLU A 1 195 ? 1.454 -15.679 -10.596 1.00 97.94 195 GLU A N 1
ATOM 1472 C CA . GLU A 1 195 ? 0.873 -16.954 -11.048 1.00 97.94 195 GLU A CA 1
ATOM 1473 C C . GLU A 1 195 ? 0.109 -16.809 -12.371 1.00 97.94 195 GLU A C 1
ATOM 1475 O O . GLU A 1 195 ? 0.095 -17.724 -13.192 1.00 97.94 195 GLU A O 1
ATOM 1480 N N . GLY A 1 196 ? -0.490 -15.637 -12.609 1.00 97.50 196 GLY A N 1
ATOM 1481 C CA . GLY A 1 196 ? -1.139 -15.295 -13.873 1.00 97.50 196 GLY A CA 1
ATOM 1482 C C . GLY A 1 196 ? -0.181 -14.982 -15.031 1.00 97.50 196 GLY A C 1
ATOM 1483 O O . GLY A 1 196 ? -0.655 -14.675 -16.120 1.00 97.50 196 GLY A O 1
ATOM 1484 N N . GLY A 1 197 ? 1.139 -15.019 -14.821 1.00 97.88 197 GLY A N 1
ATOM 1485 C CA . GLY A 1 197 ? 2.154 -14.756 -15.847 1.00 97.88 197 GLY A CA 1
ATOM 1486 C C . GLY A 1 197 ? 2.372 -13.276 -16.176 1.00 97.88 197 GLY A C 1
ATOM 1487 O O . GLY A 1 197 ? 3.000 -12.963 -17.190 1.00 97.88 197 GLY A O 1
ATOM 1488 N N . TYR A 1 198 ? 1.862 -12.358 -15.348 1.00 98.25 198 TYR A N 1
ATOM 1489 C CA . TYR A 1 198 ? 1.963 -10.914 -15.591 1.00 98.25 198 TYR A CA 1
ATOM 1490 C C . TYR A 1 198 ? 3.256 -10.278 -15.072 1.00 98.25 198 TYR A C 1
ATOM 1492 O O . TYR A 1 198 ? 3.531 -9.123 -15.390 1.00 98.25 198 TYR A O 1
ATOM 1500 N N . SER A 1 199 ? 4.052 -11.017 -14.300 1.00 98.38 199 SER A N 1
ATOM 1501 C CA . SER A 1 199 ? 5.398 -10.622 -13.878 1.00 98.38 199 SER A CA 1
ATOM 1502 C C . SER A 1 199 ? 6.420 -11.647 -14.358 1.00 98.38 199 SER A C 1
ATOM 1504 O O . SER A 1 199 ? 6.057 -12.760 -14.738 1.00 98.38 199 SER A O 1
ATOM 1506 N N . TYR A 1 200 ? 7.691 -11.266 -14.352 1.00 97.88 200 TYR A N 1
ATOM 1507 C CA . TYR A 1 200 ? 8.813 -12.129 -14.702 1.00 97.88 200 TYR A CA 1
ATOM 1508 C C . TYR A 1 200 ? 10.021 -11.813 -13.821 1.00 97.88 200 TYR A C 1
ATOM 1510 O O . TYR A 1 200 ? 10.117 -10.732 -13.233 1.00 97.88 200 TYR A O 1
ATOM 1518 N N . VAL A 1 201 ? 10.939 -12.773 -13.706 1.00 97.94 201 VAL A N 1
ATOM 1519 C CA . VAL A 1 201 ? 12.174 -12.583 -12.946 1.00 97.94 201 VAL A CA 1
ATOM 1520 C C . VAL A 1 201 ? 13.088 -11.671 -13.754 1.00 97.94 201 VAL A C 1
ATOM 1522 O O . VAL A 1 201 ? 13.461 -11.993 -14.881 1.00 97.94 201 VAL A O 1
ATOM 1525 N N . LEU A 1 202 ? 13.432 -10.521 -13.181 1.00 96.12 202 LEU A N 1
ATOM 1526 C CA . LEU A 1 202 ? 14.395 -9.602 -13.773 1.00 96.12 202 LEU A CA 1
ATOM 1527 C C . LEU A 1 202 ? 15.819 -10.157 -13.669 1.00 96.12 202 LEU A C 1
ATOM 1529 O O . LEU A 1 202 ? 16.197 -10.737 -12.650 1.00 96.12 202 LEU A O 1
ATOM 1533 N N . ASP A 1 203 ? 16.637 -9.882 -14.685 1.00 93.31 203 ASP A N 1
ATOM 1534 C CA . ASP A 1 203 ? 18.061 -10.215 -14.670 1.00 93.31 203 ASP A CA 1
ATOM 1535 C C . ASP A 1 203 ? 18.750 -9.646 -13.420 1.00 93.31 203 ASP A C 1
ATOM 1537 O O . ASP A 1 203 ? 18.691 -8.440 -13.148 1.00 93.31 203 ASP A O 1
ATOM 1541 N N . GLY A 1 204 ? 19.431 -10.527 -12.684 1.00 93.50 204 GLY A N 1
ATOM 1542 C CA . GLY A 1 204 ? 20.112 -10.203 -11.428 1.00 93.50 204 GLY A CA 1
ATOM 1543 C C . GLY A 1 204 ? 19.292 -10.470 -10.162 1.00 93.50 204 GLY A C 1
ATOM 1544 O O . GLY A 1 204 ? 19.818 -10.274 -9.069 1.00 93.50 204 GLY A O 1
ATOM 1545 N N . PHE A 1 205 ? 18.051 -10.950 -10.284 1.00 95.81 205 PHE A N 1
ATOM 1546 C CA . PHE A 1 205 ? 17.194 -11.307 -9.152 1.00 95.81 205 PHE A CA 1
ATOM 1547 C C . PHE A 1 205 ? 16.747 -12.774 -9.204 1.00 95.81 205 PHE A C 1
ATOM 1549 O O . PHE A 1 205 ? 16.824 -13.429 -10.239 1.00 95.81 205 PHE A O 1
ATOM 1556 N N . GLU A 1 206 ? 16.269 -13.290 -8.070 1.00 94.06 206 GLU A N 1
ATOM 1557 C CA . GLU A 1 206 ? 15.842 -14.694 -7.913 1.00 94.06 206 GLU A CA 1
ATOM 1558 C C . GLU A 1 206 ? 14.313 -14.860 -7.814 1.00 94.06 206 GLU A C 1
ATOM 1560 O O . GLU A 1 206 ? 13.816 -15.970 -7.651 1.00 94.06 206 GLU A O 1
ATOM 1565 N N . SER A 1 207 ? 13.560 -13.758 -7.867 1.00 95.69 207 SER A N 1
ATOM 1566 C CA . SER A 1 207 ? 12.109 -13.725 -7.649 1.00 95.69 207 SER A CA 1
ATOM 1567 C C . SER A 1 207 ? 11.468 -12.616 -8.478 1.00 95.69 207 SER A C 1
ATOM 1569 O O . SER A 1 207 ? 12.024 -11.525 -8.594 1.00 95.69 207 SER A O 1
ATOM 1571 N N . GLU A 1 208 ? 10.266 -12.865 -8.998 1.00 97.25 208 GLU A N 1
ATOM 1572 C CA . GLU A 1 208 ? 9.402 -11.866 -9.640 1.00 97.25 208 GLU A CA 1
ATOM 1573 C C . GLU A 1 208 ? 8.927 -10.795 -8.654 1.00 97.25 208 GLU A C 1
ATOM 1575 O O . GLU A 1 208 ? 8.588 -9.676 -9.044 1.00 97.25 208 GLU A O 1
ATOM 1580 N N . ARG A 1 209 ? 8.841 -11.163 -7.371 1.00 97.31 209 ARG A N 1
ATOM 1581 C CA . ARG A 1 209 ? 8.355 -10.309 -6.292 1.00 97.31 209 ARG A CA 1
ATOM 1582 C C . ARG A 1 209 ? 9.524 -9.819 -5.456 1.00 97.31 209 ARG A C 1
ATOM 1584 O O . ARG A 1 209 ? 10.112 -10.586 -4.690 1.00 97.31 209 ARG A O 1
ATOM 1591 N N . LEU A 1 210 ? 9.838 -8.535 -5.595 1.00 97.69 210 LEU A N 1
ATOM 1592 C CA . LEU A 1 210 ? 10.978 -7.888 -4.953 1.00 97.69 210 LEU A CA 1
ATOM 1593 C C . LEU A 1 210 ? 10.492 -7.073 -3.751 1.00 97.69 210 LEU A C 1
ATOM 1595 O O . LEU A 1 210 ? 10.234 -5.873 -3.848 1.00 97.69 210 LEU A O 1
ATOM 1599 N N . THR A 1 211 ? 10.309 -7.744 -2.612 1.00 96.31 211 THR A N 1
ATOM 1600 C CA . THR A 1 211 ? 9.879 -7.098 -1.363 1.00 96.31 211 THR A CA 1
ATOM 1601 C C . THR A 1 211 ? 11.052 -6.380 -0.696 1.00 96.31 211 THR A C 1
ATOM 1603 O O . THR A 1 211 ? 11.951 -7.034 -0.170 1.00 96.31 211 THR A O 1
ATOM 1606 N N . LEU A 1 212 ? 11.032 -5.046 -0.682 1.00 95.06 212 LEU A N 1
ATOM 1607 C CA . LEU A 1 212 ? 12.181 -4.229 -0.262 1.00 95.06 212 LEU A CA 1
ATOM 1608 C C . LEU A 1 212 ? 12.017 -3.531 1.090 1.00 95.06 212 LEU A C 1
ATOM 1610 O O . LEU A 1 212 ? 12.990 -3.311 1.811 1.00 95.06 212 LEU A O 1
ATOM 1614 N N . MET A 1 213 ? 10.788 -3.186 1.450 1.00 93.56 213 MET A N 1
ATOM 1615 C CA . MET A 1 213 ? 10.506 -2.404 2.645 1.00 93.56 213 MET A CA 1
ATOM 1616 C C . MET A 1 213 ? 9.151 -2.783 3.219 1.00 93.56 213 MET A C 1
ATOM 1618 O O . MET A 1 213 ? 8.350 -3.473 2.581 1.00 93.56 213 MET A O 1
ATOM 1622 N N . TYR A 1 214 ? 8.894 -2.318 4.426 1.00 90.69 214 TYR A N 1
ATOM 1623 C CA . TYR A 1 214 ? 7.605 -2.451 5.065 1.00 90.69 214 TYR A CA 1
ATOM 1624 C C . TYR A 1 214 ? 7.272 -1.203 5.878 1.00 90.69 214 TYR A C 1
ATOM 1626 O O . TYR A 1 214 ? 8.149 -0.415 6.229 1.00 90.69 214 TYR A O 1
ATOM 1634 N N . ASN A 1 215 ? 5.994 -1.033 6.182 1.00 87.12 215 ASN A N 1
ATOM 1635 C CA . ASN A 1 215 ? 5.560 -0.209 7.301 1.00 87.12 215 ASN A CA 1
ATOM 1636 C C . ASN A 1 215 ? 4.661 -1.046 8.218 1.00 87.12 215 ASN A C 1
ATOM 1638 O O . ASN A 1 215 ? 4.497 -2.250 8.005 1.00 87.12 215 ASN A O 1
ATOM 1642 N N . TYR A 1 216 ? 4.111 -0.422 9.252 1.00 86.50 216 TYR A N 1
ATOM 1643 C CA . TYR A 1 216 ? 3.161 -1.071 10.143 1.00 86.50 216 TYR A CA 1
ATOM 1644 C C . TYR A 1 216 ? 1.755 -0.550 9.878 1.00 86.50 216 TYR A C 1
ATOM 1646 O O . TYR A 1 216 ? 1.533 0.656 9.737 1.00 86.50 216 TYR A O 1
ATOM 1654 N N . PHE A 1 217 ? 0.796 -1.468 9.860 1.00 90.12 217 PHE A N 1
ATOM 1655 C CA . PHE A 1 217 ? -0.566 -1.121 10.217 1.00 90.12 217 PHE A CA 1
ATOM 1656 C C . PHE A 1 217 ? -0.624 -0.799 11.712 1.00 90.12 217 PHE A C 1
ATOM 1658 O O . PHE A 1 217 ? 0.088 -1.394 12.519 1.00 90.12 217 PHE A O 1
ATOM 1665 N N . VAL A 1 218 ? -1.514 0.110 12.081 1.00 92.94 218 VAL A N 1
ATOM 1666 C CA . VAL A 1 218 ? -1.771 0.521 13.456 1.00 92.94 218 VAL A CA 1
ATOM 1667 C C . VAL A 1 218 ? -3.267 0.496 13.719 1.00 92.94 218 VAL A C 1
ATOM 1669 O O . VAL A 1 218 ? -4.070 0.894 12.867 1.00 92.94 218 VAL A O 1
ATOM 1672 N N . LEU A 1 219 ? -3.640 0.002 14.897 1.00 96.88 219 LEU A N 1
ATOM 1673 C CA . LEU A 1 219 ? -4.991 0.168 15.411 1.00 96.88 219 LEU A CA 1
ATOM 1674 C C . LEU A 1 219 ? -5.064 1.525 16.099 1.00 96.88 219 LEU A C 1
ATOM 1676 O O . LEU A 1 219 ? -4.3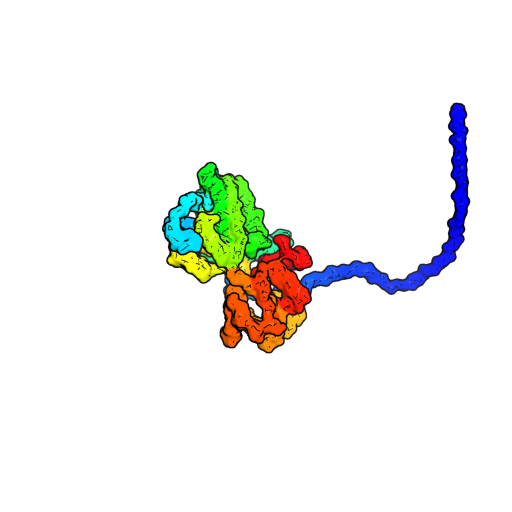28 1.794 17.048 1.00 96.88 219 LEU A O 1
ATOM 1680 N N . ILE A 1 220 ? -5.962 2.360 15.606 1.00 97.44 220 ILE A N 1
ATOM 1681 C CA . ILE A 1 220 ? -6.227 3.700 16.109 1.00 97.44 220 ILE A CA 1
ATOM 1682 C C . ILE A 1 220 ? -7.579 3.675 16.805 1.00 97.44 220 ILE A C 1
ATOM 1684 O O . ILE A 1 220 ? -8.492 2.965 16.378 1.00 97.44 220 ILE A O 1
ATOM 1688 N N . GLY A 1 221 ? -7.722 4.463 17.860 1.00 97.81 221 GLY A N 1
ATOM 1689 C CA . GLY A 1 221 ? -9.000 4.651 18.529 1.00 97.81 221 GLY A CA 1
ATOM 1690 C C . GLY A 1 221 ? -8.989 5.853 19.465 1.00 97.81 221 GLY A C 1
ATOM 1691 O O . GLY A 1 221 ? -8.002 6.593 19.509 1.00 97.81 221 GLY A O 1
ATOM 1692 N N . PRO A 1 222 ? -10.094 6.080 20.189 1.00 97.06 222 PRO A N 1
ATOM 1693 C CA . PRO A 1 222 ? -10.207 7.166 21.156 1.00 97.06 222 PRO A CA 1
ATOM 1694 C C . PRO A 1 222 ? -9.107 7.114 22.218 1.00 97.06 222 PRO A C 1
ATOM 1696 O O . PRO A 1 222 ? -8.773 6.036 22.705 1.00 97.06 222 PRO A O 1
ATOM 1699 N N . LYS A 1 223 ? -8.589 8.280 22.626 1.00 95.38 223 LYS A N 1
ATOM 1700 C CA . LYS A 1 223 ? -7.571 8.402 23.691 1.00 95.38 223 LYS A CA 1
ATOM 1701 C C . LYS A 1 223 ? -7.985 7.787 25.033 1.00 95.38 223 LYS A C 1
ATOM 1703 O O . LYS A 1 223 ? -7.119 7.402 25.812 1.00 95.38 223 LYS A O 1
ATOM 1708 N N . ASP A 1 224 ? -9.280 7.737 25.336 1.00 95.50 224 ASP A N 1
ATOM 1709 C CA . ASP A 1 224 ? -9.813 7.105 26.548 1.00 95.50 224 ASP A CA 1
ATOM 1710 C C . ASP A 1 224 ? -9.984 5.581 26.419 1.00 95.50 224 ASP A C 1
ATOM 1712 O O . ASP A 1 224 ? -10.259 4.925 27.422 1.00 95.50 224 ASP A O 1
ATOM 1716 N N . ASP A 1 225 ? -9.794 5.036 25.211 1.00 97.56 225 ASP A N 1
ATOM 1717 C CA . ASP A 1 225 ? -9.807 3.616 24.852 1.00 97.56 225 ASP A CA 1
ATOM 1718 C C . ASP A 1 225 ? -10.846 2.785 25.633 1.00 97.56 225 ASP A C 1
ATOM 1720 O O . ASP A 1 225 ? -10.496 1.910 26.436 1.00 97.56 225 ASP A O 1
ATOM 1724 N N . PRO A 1 226 ? -12.153 3.024 25.420 1.00 97.44 226 PRO A N 1
ATOM 1725 C CA . PRO A 1 226 ? -13.201 2.346 26.178 1.00 97.44 226 PRO A CA 1
ATOM 1726 C C . PRO A 1 226 ? -13.220 0.817 25.974 1.00 97.44 226 PRO A C 1
ATOM 1728 O O . PRO A 1 226 ? -13.674 0.090 26.862 1.00 97.44 226 PRO A O 1
ATOM 1731 N N . ALA A 1 227 ? -12.688 0.315 24.853 1.00 97.31 227 ALA A N 1
ATOM 1732 C CA . ALA A 1 227 ? -12.505 -1.113 24.585 1.00 97.31 227 ALA A CA 1
ATOM 1733 C C . ALA A 1 227 ? -11.299 -1.730 25.308 1.00 97.31 227 ALA A C 1
ATOM 1735 O O . ALA A 1 227 ? -11.204 -2.955 25.381 1.00 97.31 227 ALA A O 1
ATOM 1736 N N . LYS A 1 228 ? -10.390 -0.908 25.853 1.00 97.12 228 LYS A N 1
ATOM 1737 C CA . LYS A 1 228 ? -9.096 -1.327 26.421 1.00 97.12 228 LYS A CA 1
ATOM 1738 C C . LYS A 1 228 ? -8.211 -2.064 25.410 1.00 97.12 228 LYS A C 1
ATOM 1740 O O . LYS A 1 228 ? -7.419 -2.934 25.789 1.00 97.12 228 LYS A O 1
ATOM 1745 N N . ALA A 1 229 ? -8.360 -1.714 24.134 1.00 95.75 229 ALA A N 1
ATOM 1746 C CA . ALA A 1 229 ? -7.633 -2.286 23.014 1.00 95.75 229 ALA A CA 1
ATOM 1747 C C . ALA A 1 229 ? -6.110 -2.159 23.184 1.00 95.75 229 ALA A C 1
ATOM 1749 O O . ALA A 1 229 ? -5.393 -3.106 22.876 1.00 95.75 229 ALA A O 1
ATOM 1750 N N . ALA A 1 230 ? -5.621 -1.046 23.740 1.00 94.88 230 ALA A N 1
ATOM 1751 C CA . ALA A 1 230 ? -4.192 -0.781 23.922 1.00 94.88 230 ALA A CA 1
ATOM 1752 C C . ALA A 1 230 ? -3.498 -1.744 24.898 1.00 94.88 230 ALA A C 1
ATOM 1754 O O . ALA A 1 230 ? -2.284 -1.916 24.866 1.00 94.88 230 ALA A O 1
ATOM 1755 N N . THR A 1 231 ? -4.267 -2.380 25.785 1.00 94.06 231 THR A N 1
ATOM 1756 C CA . THR A 1 231 ? -3.748 -3.330 26.786 1.00 94.06 231 THR A CA 1
ATOM 1757 C C . THR A 1 231 ? -4.020 -4.790 26.431 1.00 94.06 231 THR A C 1
ATOM 1759 O O . THR A 1 231 ? -3.776 -5.681 27.248 1.00 94.06 231 THR A O 1
ATOM 1762 N N . ALA A 1 232 ? -4.559 -5.048 25.237 1.00 94.75 232 ALA A N 1
ATOM 1763 C CA . ALA A 1 232 ? -4.840 -6.399 24.782 1.00 94.75 232 ALA A CA 1
ATOM 1764 C C . ALA A 1 232 ? -3.532 -7.201 24.581 1.00 94.75 232 ALA A C 1
ATOM 1766 O O . ALA A 1 232 ? -2.505 -6.617 24.247 1.00 94.75 232 ALA A O 1
ATOM 1767 N N . PRO A 1 233 ? -3.535 -8.537 24.752 1.00 92.75 233 PRO A N 1
ATOM 1768 C CA . PRO A 1 233 ? -2.334 -9.354 24.533 1.00 92.75 233 PRO A CA 1
ATOM 1769 C C . PRO A 1 233 ? -1.875 -9.442 23.070 1.00 92.75 233 PRO A C 1
ATOM 1771 O O . PRO A 1 233 ? -0.714 -9.752 22.812 1.00 92.75 233 PRO A O 1
ATOM 1774 N N . SER A 1 234 ? -2.792 -9.235 22.123 1.00 93.31 234 SER A N 1
ATOM 1775 C CA . SER A 1 234 ? -2.529 -9.220 20.684 1.00 93.31 234 SER A CA 1
ATOM 1776 C C . SER A 1 234 ? -3.481 -8.258 19.971 1.00 93.31 234 SER A C 1
ATOM 1778 O O . SER A 1 234 ? -4.562 -7.944 20.480 1.00 93.31 234 SER A O 1
ATOM 1780 N N . VAL A 1 235 ? -3.149 -7.855 18.740 1.00 94.38 235 VAL A N 1
ATOM 1781 C CA . VAL A 1 235 ? -4.063 -7.040 17.918 1.00 94.38 235 VAL A CA 1
ATOM 1782 C C . VAL A 1 235 ? -5.386 -7.764 17.622 1.00 94.38 235 VAL A C 1
ATOM 1784 O O . VAL A 1 235 ? -6.439 -7.135 17.543 1.00 94.38 235 VAL A O 1
ATOM 1787 N N . LYS A 1 236 ? -5.377 -9.099 17.515 1.00 95.00 236 LYS A N 1
ATOM 1788 C CA . LYS A 1 236 ? -6.611 -9.884 17.340 1.00 95.00 236 LYS A CA 1
ATOM 1789 C C . LYS A 1 236 ? -7.474 -9.864 18.597 1.00 95.00 236 LYS A C 1
ATOM 1791 O O . LYS A 1 236 ? -8.695 -9.772 18.491 1.00 95.00 236 LYS A O 1
ATOM 1796 N N . ASP A 1 237 ? -6.853 -9.893 19.776 1.00 95.88 237 ASP A N 1
ATOM 1797 C CA . ASP A 1 237 ? -7.570 -9.730 21.042 1.00 95.88 237 ASP A CA 1
ATOM 1798 C C . ASP A 1 237 ? -8.160 -8.318 21.161 1.00 95.88 237 ASP A C 1
ATOM 1800 O O . ASP A 1 237 ? -9.294 -8.169 21.609 1.00 95.88 237 ASP A O 1
ATOM 1804 N N . ALA A 1 238 ? -7.452 -7.288 20.686 1.00 97.12 238 ALA A N 1
ATOM 1805 C CA . ALA A 1 238 ? -7.980 -5.925 20.617 1.00 97.12 238 ALA A CA 1
ATOM 1806 C C . ALA A 1 238 ? -9.221 -5.831 19.709 1.00 97.12 238 ALA A C 1
ATOM 1808 O O . ALA A 1 238 ? -10.248 -5.286 20.115 1.00 97.12 238 ALA A O 1
ATOM 1809 N N . PHE A 1 239 ? -9.170 -6.421 18.510 1.00 97.81 239 PHE A N 1
ATOM 1810 C CA . PHE A 1 239 ? -10.323 -6.504 17.603 1.00 97.81 239 PHE A CA 1
ATOM 1811 C C . PHE A 1 239 ? -11.486 -7.275 18.237 1.00 97.81 239 PHE A C 1
ATOM 1813 O O . PHE A 1 239 ? -12.640 -6.854 18.143 1.00 97.81 239 PHE A O 1
ATOM 1820 N N . LYS A 1 240 ? -11.197 -8.367 18.951 1.00 97.88 240 LYS A N 1
ATOM 1821 C CA . LYS A 1 240 ? -12.212 -9.099 19.709 1.00 97.88 240 LYS A CA 1
ATOM 1822 C C . LYS A 1 240 ? -12.879 -8.227 20.779 1.00 97.88 240 LYS A C 1
ATOM 1824 O O . LYS A 1 240 ? -14.103 -8.234 20.865 1.00 97.88 240 LYS A O 1
ATOM 1829 N N . LEU A 1 241 ? -12.111 -7.459 21.554 1.00 98.31 241 LEU A N 1
ATOM 1830 C CA . LEU A 1 241 ? -12.652 -6.544 22.570 1.00 98.31 241 LEU A CA 1
ATOM 1831 C C . LEU A 1 241 ? -13.548 -5.461 21.952 1.00 98.31 241 LEU A C 1
ATOM 1833 O O . LEU A 1 241 ? -14.623 -5.176 22.484 1.00 98.31 241 LEU A O 1
ATOM 1837 N N . ILE A 1 242 ? -13.138 -4.900 20.808 1.00 98.56 242 ILE A N 1
ATOM 1838 C CA . ILE A 1 242 ? -13.932 -3.921 20.051 1.00 98.56 242 ILE A CA 1
ATOM 1839 C C . ILE A 1 242 ? -15.278 -4.528 19.630 1.00 98.56 242 ILE A C 1
ATOM 1841 O O . ILE A 1 242 ? -16.323 -3.915 19.859 1.00 98.56 242 ILE A O 1
ATOM 1845 N N . ALA A 1 243 ? -15.259 -5.740 19.066 1.00 98.19 243 ALA A N 1
ATOM 1846 C CA . ALA A 1 243 ? -16.459 -6.433 18.605 1.00 98.19 243 ALA A CA 1
ATOM 1847 C C . ALA A 1 243 ? -17.392 -6.843 19.759 1.00 98.19 243 ALA A C 1
ATOM 1849 O O . ALA A 1 243 ? -18.594 -6.581 19.697 1.00 98.19 243 ALA A O 1
ATOM 1850 N N . ASP A 1 244 ? -16.851 -7.441 20.827 1.00 97.94 244 ASP A N 1
ATOM 1851 C CA . ASP A 1 244 ? -17.624 -7.894 21.992 1.00 97.94 244 ASP A CA 1
ATOM 1852 C C . ASP A 1 244 ? -18.326 -6.716 22.693 1.00 97.94 244 ASP A C 1
ATOM 1854 O O . ASP A 1 244 ? -19.470 -6.836 23.137 1.00 97.94 244 ASP A O 1
ATOM 1858 N N . GLY A 1 245 ? -17.652 -5.563 22.768 1.00 97.81 245 GLY A N 1
ATOM 1859 C CA . GLY A 1 245 ? -18.199 -4.329 23.332 1.00 97.81 245 GLY A CA 1
ATOM 1860 C C . GLY A 1 245 ? -19.054 -3.506 22.367 1.00 97.81 245 GLY A C 1
ATOM 1861 O O . GLY A 1 245 ? -19.647 -2.516 22.795 1.00 97.81 245 GLY A O 1
ATOM 1862 N N . LYS A 1 246 ? -19.136 -3.901 21.086 1.00 98.00 246 LYS A N 1
ATOM 1863 C CA . LYS A 1 246 ? -19.795 -3.146 20.008 1.00 98.00 246 LYS A CA 1
ATOM 1864 C C . LYS A 1 246 ? -19.332 -1.684 19.939 1.00 98.00 246 LYS A C 1
ATOM 1866 O O . LYS A 1 246 ? -20.142 -0.769 19.771 1.00 98.00 246 LYS A O 1
ATOM 1871 N N . PHE A 1 247 ? -18.034 -1.448 20.101 1.00 98.44 247 PHE A N 1
ATOM 1872 C CA . PHE A 1 247 ? -17.482 -0.102 19.980 1.00 98.44 247 PHE A CA 1
ATOM 1873 C C . PHE A 1 247 ? -17.452 0.329 18.516 1.00 98.44 247 PHE A C 1
ATOM 1875 O O . PHE A 1 247 ? -17.213 -0.488 17.627 1.00 98.44 247 PHE A O 1
ATOM 1882 N N . ALA A 1 248 ? -17.706 1.615 18.261 1.00 98.44 248 ALA A N 1
ATOM 1883 C CA . ALA A 1 248 ? -17.751 2.135 16.902 1.00 98.44 248 ALA A CA 1
ATOM 1884 C C . ALA A 1 248 ? -16.425 1.855 16.180 1.00 98.44 248 ALA A C 1
ATOM 1886 O O . ALA A 1 248 ? -15.364 2.238 16.664 1.00 98.44 248 ALA A O 1
ATOM 1887 N N . PHE A 1 249 ? -16.494 1.215 15.020 1.00 98.69 249 PHE A N 1
ATOM 1888 C CA . PHE A 1 249 ? -15.371 0.917 14.147 1.00 98.69 249 PHE A CA 1
ATOM 1889 C C . PHE A 1 249 ? -15.653 1.480 12.754 1.00 98.69 249 PHE A C 1
ATOM 1891 O O . PHE A 1 249 ? -16.769 1.353 12.244 1.00 98.69 249 PHE A O 1
ATOM 1898 N N . VAL A 1 250 ? -14.660 2.104 12.130 1.00 98.56 250 VAL A N 1
ATOM 1899 C CA . VAL A 1 250 ? -14.725 2.582 10.748 1.00 98.56 250 VAL A CA 1
ATOM 1900 C C . VAL A 1 250 ? -13.874 1.675 9.876 1.00 98.56 250 VAL A C 1
ATOM 1902 O O . VAL A 1 250 ? -12.651 1.653 9.979 1.00 98.56 250 VAL A O 1
ATOM 1905 N N . SER A 1 251 ? -14.536 0.946 8.983 1.00 97.62 251 SER A N 1
ATOM 1906 C CA . SER A 1 251 ? -13.882 0.185 7.928 1.00 97.62 251 SER A CA 1
ATOM 1907 C C . SER A 1 251 ? -13.756 1.021 6.664 1.00 97.62 251 SER A C 1
ATOM 1909 O O . SER A 1 251 ? -14.664 1.775 6.292 1.00 97.62 251 SER A O 1
ATOM 1911 N N . ARG A 1 252 ? -12.643 0.818 5.954 1.00 92.56 252 ARG A N 1
ATOM 1912 C CA . ARG A 1 252 ? -12.438 1.326 4.593 1.00 92.56 252 ARG A CA 1
ATOM 1913 C C . ARG A 1 252 ? -13.521 0.827 3.639 1.00 92.56 252 ARG A C 1
ATOM 1915 O O . ARG A 1 252 ? -14.036 1.613 2.849 1.00 92.56 252 ARG A O 1
ATOM 1922 N N . GLY A 1 253 ? -13.872 -0.459 3.712 1.00 90.94 253 GLY A N 1
ATOM 1923 C CA . GLY A 1 253 ? -14.910 -1.070 2.880 1.00 90.94 253 GLY A CA 1
ATOM 1924 C C . GLY A 1 253 ? -14.679 -0.984 1.363 1.00 90.94 253 GLY A C 1
ATOM 1925 O O . GLY A 1 253 ? -15.629 -1.024 0.589 1.00 90.94 253 GLY A O 1
ATOM 1926 N N . ASP A 1 254 ? -13.441 -0.797 0.910 1.00 83.19 254 ASP A N 1
ATOM 1927 C CA . ASP A 1 254 ? -13.122 -0.419 -0.478 1.00 83.19 254 ASP A CA 1
ATOM 1928 C C . ASP A 1 254 ? -12.275 -1.468 -1.222 1.00 83.19 254 ASP A C 1
ATOM 1930 O O . ASP A 1 254 ? -11.702 -1.194 -2.279 1.00 83.19 254 ASP A O 1
ATOM 1934 N N . ASN A 1 255 ? -12.167 -2.673 -0.655 1.00 81.06 255 ASN A N 1
ATOM 1935 C CA . ASN A 1 255 ? -11.349 -3.788 -1.161 1.00 81.06 255 ASN A CA 1
ATOM 1936 C C . ASN A 1 255 ? -9.850 -3.461 -1.308 1.00 81.06 255 ASN A C 1
ATOM 1938 O O . ASN A 1 255 ? -9.127 -4.118 -2.061 1.00 81.06 255 ASN A O 1
ATOM 1942 N N . SER A 1 256 ? -9.358 -2.452 -0.585 1.00 76.56 256 SER A N 1
ATOM 1943 C CA . SER A 1 256 ? -7.928 -2.151 -0.497 1.00 76.56 256 SER A CA 1
ATOM 1944 C C . SER A 1 256 ? -7.149 -3.202 0.306 1.00 76.56 256 SER A C 1
ATOM 1946 O O . SER A 1 256 ? -7.719 -4.050 1.002 1.00 76.56 256 SER A O 1
ATOM 1948 N N . GLY A 1 257 ? -5.814 -3.116 0.246 1.00 77.56 257 GLY A N 1
ATOM 1949 C CA . GLY A 1 257 ? -4.930 -3.882 1.129 1.00 77.56 257 GLY A CA 1
ATOM 1950 C C . GLY A 1 257 ? -5.268 -3.683 2.611 1.00 77.56 257 GLY A C 1
ATOM 1951 O O . GLY A 1 257 ? -5.377 -4.667 3.335 1.00 77.56 257 GLY A O 1
ATOM 1952 N N . THR A 1 258 ? -5.551 -2.446 3.042 1.00 86.12 258 THR A N 1
ATOM 1953 C CA . THR A 1 258 ? -5.956 -2.153 4.427 1.00 86.12 258 THR A CA 1
ATOM 1954 C C . THR A 1 258 ? -7.289 -2.801 4.791 1.00 86.12 258 THR A C 1
ATOM 1956 O O . THR A 1 258 ? -7.384 -3.400 5.854 1.00 86.12 258 THR A O 1
ATOM 1959 N N . HIS A 1 259 ? -8.295 -2.749 3.907 1.00 89.75 259 HIS A N 1
ATOM 1960 C CA . HIS A 1 259 ? -9.576 -3.431 4.136 1.00 89.75 259 HIS A CA 1
ATOM 1961 C C . HIS A 1 259 ? -9.376 -4.946 4.274 1.00 89.75 259 HIS A C 1
ATOM 1963 O O . HIS A 1 259 ? -9.823 -5.558 5.234 1.00 89.75 259 HIS A O 1
ATOM 1969 N N . THR A 1 260 ? -8.617 -5.552 3.360 1.00 87.56 260 THR A N 1
ATOM 1970 C CA . THR A 1 260 ? -8.315 -6.992 3.411 1.00 87.56 260 THR A CA 1
ATOM 1971 C C . THR A 1 260 ? -7.558 -7.360 4.690 1.00 87.56 260 THR A C 1
ATOM 1973 O O . THR A 1 260 ? -7.826 -8.394 5.305 1.00 87.56 260 THR A O 1
ATOM 1976 N N . LYS A 1 261 ? -6.620 -6.505 5.115 1.00 89.44 261 LYS A N 1
ATOM 1977 C CA . LYS A 1 261 ? -5.874 -6.693 6.355 1.00 89.44 261 LYS A CA 1
ATOM 1978 C C . LYS A 1 261 ? -6.791 -6.626 7.569 1.00 89.44 261 LYS A C 1
ATOM 1980 O O . LYS A 1 261 ? -6.721 -7.514 8.411 1.00 89.44 261 LYS A O 1
ATOM 1985 N N . GLU A 1 262 ? -7.644 -5.618 7.638 1.00 94.69 262 GLU A N 1
ATOM 1986 C CA . GLU A 1 262 ? -8.656 -5.453 8.677 1.00 94.69 262 GLU A CA 1
ATOM 1987 C C . GLU A 1 262 ? -9.557 -6.690 8.784 1.00 94.69 262 GLU A C 1
ATOM 1989 O O . GLU A 1 262 ? -9.686 -7.249 9.870 1.00 94.69 262 GLU A O 1
ATOM 1994 N N . ILE A 1 263 ? -10.067 -7.202 7.657 1.00 94.62 263 ILE A N 1
ATOM 1995 C CA . ILE A 1 263 ? -10.877 -8.427 7.639 1.00 94.62 263 ILE A CA 1
ATOM 1996 C C . ILE A 1 263 ? -10.123 -9.615 8.255 1.00 94.62 263 ILE A C 1
ATOM 1998 O O . ILE A 1 263 ? -10.706 -10.392 9.006 1.00 94.62 263 ILE A O 1
ATOM 2002 N N . SER A 1 264 ? -8.813 -9.734 8.013 1.00 92.44 264 SER A N 1
ATOM 2003 C CA . SER A 1 264 ? -7.989 -10.815 8.585 1.00 92.44 264 SER A CA 1
ATOM 2004 C C . SER A 1 264 ? -7.799 -10.750 10.110 1.00 92.44 264 SER A C 1
ATOM 2006 O O . SER A 1 264 ? -7.295 -11.711 10.703 1.00 92.44 264 SER A O 1
ATOM 2008 N N . LEU A 1 265 ? -8.136 -9.617 10.736 1.00 95.06 265 LEU A N 1
ATOM 2009 C CA . LEU A 1 265 ? -7.983 -9.380 12.173 1.00 95.06 265 LEU A CA 1
ATOM 2010 C C . LEU A 1 265 ? -9.274 -9.641 12.956 1.00 95.06 265 LEU A C 1
ATOM 2012 O O . LEU A 1 265 ? -9.195 -9.904 14.156 1.00 95.06 265 LEU A O 1
ATOM 2016 N N . TRP A 1 266 ? -10.439 -9.612 12.302 1.00 97.62 266 TRP A N 1
ATOM 2017 C CA . TRP A 1 266 ? -11.707 -9.904 12.967 1.00 97.62 266 TRP A CA 1
ATOM 2018 C C . TRP A 1 266 ? -11.818 -11.372 13.404 1.00 97.62 266 TRP A C 1
ATOM 2020 O O . TRP A 1 266 ? -11.305 -12.266 12.721 1.00 97.62 266 TRP A O 1
ATOM 2030 N N . PRO A 1 267 ? -12.526 -11.649 14.517 1.00 96.56 267 PRO A N 1
ATOM 2031 C CA . PRO A 1 267 ? -12.872 -13.011 14.904 1.00 96.56 267 PRO A CA 1
ATOM 2032 C C . PRO A 1 267 ? -13.639 -13.731 13.786 1.00 96.56 267 PRO A C 1
ATOM 2034 O O . PRO A 1 267 ? -14.620 -13.212 13.248 1.00 96.56 267 PRO A O 1
ATOM 2037 N N . ALA A 1 268 ? -13.191 -14.937 13.431 1.00 95.19 268 ALA A N 1
ATOM 2038 C CA . ALA A 1 268 ? -13.725 -15.687 12.294 1.00 95.19 268 ALA A CA 1
ATOM 2039 C C . ALA A 1 268 ? -15.218 -16.029 12.457 1.00 95.19 268 ALA A C 1
ATOM 2041 O O . ALA A 1 268 ? -15.947 -16.116 11.471 1.00 95.19 268 ALA A O 1
ATOM 2042 N N . GLU A 1 269 ? -15.687 -16.184 13.696 1.00 96.12 269 GLU A N 1
ATOM 2043 C CA . GLU A 1 269 ? -17.086 -16.436 14.044 1.00 96.12 269 GLU A CA 1
ATOM 2044 C C . GLU A 1 269 ? -18.042 -15.298 13.662 1.00 96.12 269 GLU A C 1
ATOM 2046 O O . GLU A 1 269 ? -19.246 -15.535 13.564 1.00 96.12 269 GLU A O 1
ATOM 2051 N N . LEU A 1 270 ? -17.530 -14.086 13.413 1.00 96.12 270 LEU A N 1
ATOM 2052 C CA . LEU A 1 270 ? -18.339 -12.976 12.910 1.00 96.12 270 LEU A CA 1
ATOM 2053 C C . LEU A 1 270 ? -18.639 -13.111 11.411 1.00 96.12 270 LEU A C 1
ATOM 2055 O O . LEU A 1 270 ? -19.520 -12.433 10.899 1.00 96.12 270 LEU A O 1
ATOM 2059 N N . GLY A 1 271 ? -17.906 -13.950 10.672 1.00 96.19 271 GLY A N 1
ATOM 2060 C CA . GLY A 1 271 ? -18.124 -14.112 9.232 1.00 96.19 271 GLY A CA 1
ATOM 2061 C C . GLY A 1 271 ? -17.988 -12.812 8.428 1.00 96.19 271 GLY A C 1
ATOM 2062 O O . GLY A 1 271 ? -18.554 -12.713 7.341 1.00 96.19 271 GLY A O 1
ATOM 2063 N N . ILE A 1 272 ? -17.263 -11.819 8.956 1.00 96.50 272 ILE A N 1
ATOM 2064 C CA . ILE A 1 272 ? -16.981 -10.563 8.261 1.00 96.50 272 ILE A CA 1
ATOM 2065 C C . ILE A 1 272 ? -16.078 -10.875 7.068 1.00 96.50 272 ILE A C 1
ATOM 2067 O O . ILE A 1 272 ? -15.062 -11.560 7.187 1.00 96.50 272 ILE A O 1
ATOM 2071 N N . THR A 1 273 ? -16.458 -10.364 5.905 1.00 94.50 273 THR A N 1
ATOM 2072 C CA . THR A 1 273 ? -15.715 -10.504 4.654 1.00 94.50 273 THR A CA 1
ATOM 2073 C C . THR A 1 273 ? -15.576 -9.144 3.980 1.00 94.50 273 THR A C 1
ATOM 2075 O O . THR A 1 273 ? -16.063 -8.133 4.477 1.00 94.50 273 THR A O 1
ATOM 2078 N N . VAL A 1 274 ? -14.950 -9.126 2.805 1.00 89.00 274 VAL A N 1
ATOM 2079 C CA . VAL A 1 274 ? -14.887 -7.923 1.969 1.00 89.00 274 VAL A CA 1
ATOM 2080 C C . VAL A 1 274 ? -16.237 -7.534 1.348 1.00 89.00 274 VAL A C 1
ATOM 2082 O O . VAL A 1 274 ? -16.350 -6.462 0.768 1.00 89.00 274 VAL A O 1
ATOM 2085 N N . ASP A 1 275 ? -17.259 -8.391 1.426 1.00 92.00 275 ASP A N 1
ATOM 2086 C CA . ASP A 1 275 ? -18.603 -8.068 0.950 1.00 92.00 275 ASP A CA 1
ATOM 2087 C C . ASP A 1 275 ? -19.358 -7.246 2.004 1.00 92.00 275 ASP A C 1
ATOM 2089 O O . ASP A 1 275 ? -19.520 -7.683 3.147 1.00 92.00 275 ASP A O 1
ATOM 2093 N N . ALA A 1 276 ? -19.890 -6.088 1.611 1.00 93.00 276 ALA A N 1
ATOM 2094 C CA . ALA A 1 276 ? -20.716 -5.238 2.467 1.00 93.00 276 ALA A CA 1
ATOM 2095 C C . ALA A 1 276 ? -21.933 -5.978 3.061 1.00 93.00 276 ALA A C 1
ATOM 2097 O O . ALA A 1 276 ? -22.362 -5.674 4.174 1.00 93.00 276 ALA A O 1
ATOM 2098 N N . ALA A 1 277 ? -22.482 -6.980 2.365 1.00 95.12 277 ALA A N 1
ATOM 2099 C CA . ALA A 1 277 ? -23.585 -7.790 2.877 1.00 95.12 277 ALA A CA 1
ATOM 2100 C C . ALA A 1 277 ? -23.194 -8.599 4.126 1.00 95.12 277 ALA A C 1
ATOM 2102 O O . ALA A 1 277 ? -24.042 -8.838 4.988 1.00 95.12 277 ALA A O 1
ATOM 2103 N N . SER A 1 278 ? -21.917 -8.976 4.263 1.00 95.75 278 SER A N 1
ATOM 2104 C CA . SER A 1 278 ? -21.427 -9.746 5.415 1.00 95.75 278 SER A CA 1
ATOM 2105 C C . SER A 1 278 ? -21.462 -8.966 6.731 1.00 95.75 278 SER A C 1
ATOM 2107 O O . SER A 1 278 ? -21.490 -9.571 7.798 1.00 95.75 278 SER A O 1
ATOM 2109 N N . VAL A 1 279 ? -21.532 -7.630 6.667 1.00 95.50 279 VAL A N 1
ATOM 2110 C CA . VAL A 1 279 ? -21.547 -6.761 7.853 1.00 95.50 279 VAL A CA 1
ATOM 2111 C C . VAL A 1 279 ? -22.909 -6.144 8.158 1.00 95.50 279 VAL A C 1
ATOM 2113 O O . VAL A 1 279 ? -23.031 -5.354 9.093 1.00 95.50 279 VAL A O 1
ATOM 2116 N N . ALA A 1 280 ? -23.961 -6.526 7.427 1.00 94.25 280 ALA A N 1
ATOM 2117 C CA . ALA A 1 280 ? -25.306 -5.982 7.623 1.00 94.25 280 ALA A CA 1
ATOM 2118 C C . ALA A 1 280 ? -25.832 -6.180 9.060 1.00 94.25 280 ALA A C 1
ATOM 2120 O O . ALA A 1 280 ? -26.540 -5.323 9.582 1.00 94.25 280 ALA A O 1
ATOM 2121 N N . ALA A 1 281 ? -25.452 -7.276 9.726 1.00 95.00 281 ALA A N 1
ATOM 2122 C CA . ALA A 1 281 ? -25.821 -7.556 11.116 1.00 95.00 281 ALA A CA 1
ATOM 2123 C C . ALA A 1 281 ? -25.031 -6.732 12.157 1.00 95.00 281 ALA A C 1
ATOM 2125 O O . ALA A 1 281 ? -25.382 -6.736 13.336 1.00 95.00 281 ALA A O 1
ATOM 2126 N N . TYR A 1 282 ? -23.973 -6.032 11.737 1.00 96.06 282 TYR A N 1
ATOM 2127 C CA . TYR A 1 282 ? -23.051 -5.291 12.604 1.00 96.06 282 TYR A CA 1
ATOM 2128 C C . TYR A 1 282 ? -23.152 -3.772 12.427 1.00 96.06 282 TYR A C 1
ATOM 2130 O O . TYR A 1 282 ? -22.390 -3.036 13.047 1.00 96.06 282 TYR A O 1
ATOM 2138 N N . SER A 1 283 ? -24.118 -3.282 11.640 1.00 94.19 283 SER A N 1
ATOM 2139 C CA . SER A 1 283 ? -24.237 -1.867 11.256 1.00 94.19 283 SER A CA 1
ATOM 2140 C C . SER A 1 283 ? -24.431 -0.884 12.420 1.00 94.19 283 SER A C 1
ATOM 2142 O O . SER A 1 283 ? -24.325 0.321 12.218 1.00 94.19 283 SER A O 1
ATOM 2144 N N . GLU A 1 284 ? -24.748 -1.368 13.626 1.00 96.44 284 GLU A N 1
ATOM 2145 C CA . GLU A 1 284 ? -24.830 -0.542 14.842 1.00 96.44 284 GLU A CA 1
ATOM 2146 C C . GLU A 1 284 ? -23.470 0.033 15.255 1.00 96.44 284 GLU A C 1
ATOM 2148 O O . GLU A 1 284 ? -23.406 1.138 15.788 1.00 96.44 284 GLU A O 1
ATOM 2153 N N . T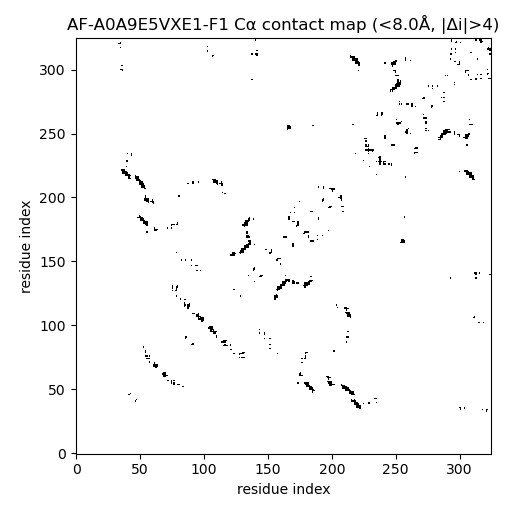RP A 1 285 ? -22.390 -0.716 15.027 1.00 97.56 285 TRP A N 1
ATOM 2154 C CA . TRP A 1 285 ? -21.050 -0.364 15.497 1.00 97.56 285 TRP A CA 1
ATOM 2155 C C . TRP A 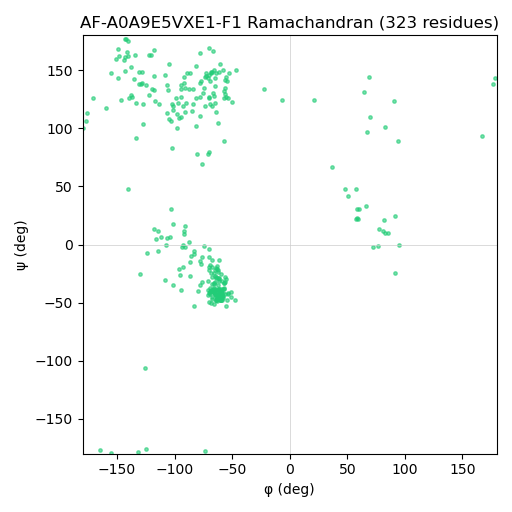1 285 ? -20.003 -0.431 14.387 1.00 97.56 285 TRP A C 1
ATOM 2157 O O . TRP A 1 285 ? -19.025 0.303 14.434 1.00 97.56 285 TRP A O 1
ATOM 2167 N N . TYR A 1 286 ? -20.224 -1.224 13.344 1.00 97.94 286 TYR A N 1
ATOM 2168 C CA . TYR A 1 286 ? -19.313 -1.371 12.220 1.00 97.94 286 TYR A CA 1
ATOM 2169 C C . TYR A 1 286 ? -19.748 -0.490 11.036 1.00 97.94 286 TYR A C 1
ATOM 2171 O O . TYR A 1 286 ? -20.777 -0.727 10.402 1.00 97.94 286 TYR A O 1
ATOM 2179 N N . ASN A 1 287 ? -18.956 0.537 10.718 1.00 97.56 287 ASN A N 1
ATOM 2180 C CA . ASN A 1 287 ? -19.227 1.500 9.649 1.00 97.56 287 ASN A CA 1
ATOM 2181 C C . ASN A 1 287 ? -18.447 1.100 8.386 1.00 97.56 287 ASN A C 1
ATOM 2183 O O . ASN A 1 287 ? -17.252 1.369 8.275 1.00 97.56 287 ASN A O 1
ATOM 2187 N N . TYR A 1 288 ? -19.123 0.468 7.427 1.00 96.12 288 TYR A N 1
ATOM 2188 C CA . TYR A 1 288 ? -18.549 0.105 6.128 1.00 96.12 288 TYR A CA 1
ATOM 2189 C C . TYR A 1 288 ? -18.574 1.316 5.180 1.00 96.12 288 TYR A C 1
ATOM 2191 O O . TYR A 1 288 ? -19.627 1.662 4.644 1.00 96.12 288 TYR A O 1
ATOM 2199 N N . SER A 1 289 ? -17.435 1.990 4.990 1.00 93.88 289 SER A N 1
ATOM 2200 C CA . SER A 1 289 ? -17.417 3.333 4.377 1.00 93.88 289 SER A CA 1
ATOM 2201 C C . SER A 1 289 ? -17.354 3.348 2.848 1.00 93.88 289 SER A C 1
ATOM 2203 O O . SER A 1 289 ? -17.800 4.317 2.237 1.00 93.88 289 SER A O 1
ATOM 2205 N N . ASN A 1 290 ? -16.781 2.310 2.229 1.00 90.44 290 ASN A N 1
ATOM 2206 C CA . ASN A 1 290 ? -16.441 2.279 0.800 1.00 90.44 290 ASN A CA 1
ATOM 2207 C C . ASN A 1 290 ? -15.686 3.546 0.340 1.00 90.44 290 ASN A C 1
ATOM 2209 O O . ASN A 1 290 ? -16.044 4.186 -0.651 1.00 90.44 290 ASN A O 1
ATOM 2213 N N . ALA A 1 291 ? -14.665 3.940 1.105 1.00 86.62 291 ALA A N 1
ATOM 2214 C CA . ALA A 1 291 ? -13.945 5.196 0.920 1.00 86.62 291 ALA A CA 1
ATOM 2215 C C . ALA A 1 291 ? -12.429 5.051 1.139 1.00 86.62 291 ALA A C 1
ATOM 2217 O O . ALA A 1 291 ? -11.942 4.097 1.751 1.00 86.62 291 ALA A O 1
ATOM 2218 N N . GLY A 1 292 ? -11.673 6.035 0.642 1.00 82.75 292 GLY A N 1
ATOM 2219 C CA . GLY A 1 292 ? -10.229 6.145 0.862 1.00 82.75 292 GLY A CA 1
ATOM 2220 C C . GLY A 1 292 ? -9.869 6.433 2.325 1.00 82.75 292 GLY A C 1
ATOM 2221 O O . GLY A 1 292 ? -10.725 6.807 3.132 1.00 82.75 292 GLY A O 1
ATOM 2222 N N . MET A 1 293 ? -8.587 6.270 2.673 1.00 87.38 293 MET A N 1
ATOM 2223 C CA . MET A 1 293 ? -8.137 6.351 4.069 1.00 87.38 293 MET A CA 1
ATOM 2224 C C . MET A 1 293 ? -8.368 7.725 4.698 1.00 87.38 293 MET A C 1
ATOM 2226 O O . MET A 1 293 ? -8.900 7.788 5.800 1.00 87.38 293 MET A O 1
ATOM 2230 N N . GLY A 1 294 ? -8.074 8.820 3.990 1.00 86.88 294 GLY A N 1
ATOM 2231 C CA . GLY A 1 294 ? -8.291 10.171 4.522 1.00 86.88 294 GLY A CA 1
ATOM 2232 C C . GLY A 1 294 ? -9.745 10.443 4.919 1.00 86.88 294 GLY A C 1
ATOM 2233 O O . GLY A 1 294 ? -10.006 10.986 5.990 1.00 86.88 294 GLY A O 1
ATOM 2234 N N . THR A 1 295 ? -10.714 10.004 4.107 1.00 90.12 295 THR A N 1
ATOM 2235 C CA . THR A 1 295 ? -12.144 10.102 4.446 1.00 90.12 295 THR A CA 1
ATOM 2236 C C . THR A 1 295 ? -12.499 9.242 5.659 1.00 90.12 295 THR A C 1
ATOM 2238 O O . THR A 1 295 ? -13.244 9.691 6.527 1.00 90.12 295 THR A O 1
ATOM 2241 N N . CYS A 1 296 ? -11.957 8.025 5.741 1.00 94.38 296 CYS A N 1
ATOM 2242 C CA . CYS A 1 296 ? -12.226 7.117 6.856 1.00 94.38 296 CYS A CA 1
ATOM 2243 C C . CYS A 1 296 ? -11.624 7.621 8.175 1.00 94.38 296 CYS A 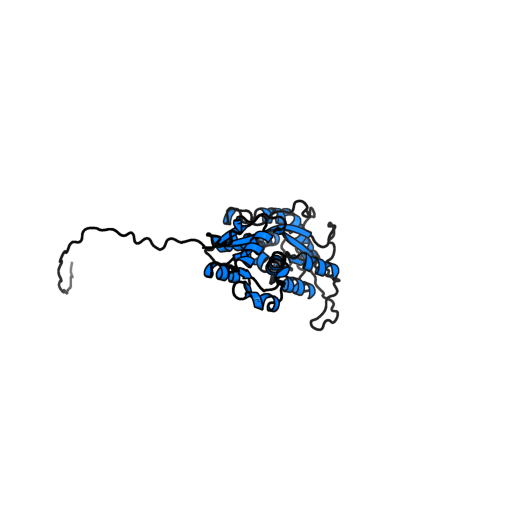C 1
ATOM 2245 O O . CYS A 1 296 ? -12.286 7.537 9.203 1.00 94.38 296 CYS A O 1
ATOM 2247 N N . LEU A 1 297 ? -10.422 8.202 8.153 1.00 94.88 297 LEU A N 1
ATOM 2248 C CA . LEU A 1 297 ? -9.792 8.807 9.330 1.00 94.88 297 LEU A CA 1
ATOM 2249 C C . LEU A 1 297 ? -10.575 10.019 9.840 1.00 94.88 297 LEU A C 1
ATOM 2251 O O . LEU A 1 297 ? -10.827 10.110 11.037 1.00 94.88 297 LEU A O 1
ATOM 2255 N N . LYS A 1 298 ? -11.050 10.897 8.943 1.00 94.06 298 LYS A N 1
ATOM 2256 C CA . LYS A 1 298 ? -11.958 11.997 9.320 1.00 94.06 298 LYS A CA 1
ATOM 2257 C C . LYS A 1 298 ? -13.235 11.473 9.974 1.00 94.06 298 LYS A C 1
ATOM 2259 O O . LYS A 1 298 ? -13.624 11.949 11.034 1.00 94.06 298 LYS A O 1
ATOM 2264 N N . MET A 1 299 ? -13.850 10.450 9.380 1.00 95.81 299 MET A N 1
ATOM 2265 C CA . MET A 1 299 ? -15.048 9.823 9.939 1.00 95.81 299 MET A CA 1
ATOM 2266 C C . MET A 1 299 ? -14.783 9.202 11.318 1.00 95.81 299 MET A C 1
ATOM 2268 O O . MET A 1 299 ? -15.622 9.312 12.212 1.00 95.81 299 MET A O 1
ATOM 2272 N N . ALA A 1 300 ? -13.635 8.546 11.497 1.00 97.50 300 ALA A N 1
ATOM 2273 C CA . ALA A 1 300 ? -13.253 7.957 12.772 1.00 97.50 300 ALA A CA 1
ATOM 2274 C C . ALA A 1 300 ? -13.043 9.034 13.846 1.00 97.50 300 ALA A C 1
ATOM 2276 O O . ALA A 1 300 ? -13.537 8.880 14.961 1.00 97.50 300 ALA A O 1
ATOM 2277 N N . GLU A 1 301 ? -12.384 10.141 13.498 1.00 96.06 301 GLU A N 1
ATOM 2278 C CA . GLU A 1 301 ? -12.143 11.282 14.389 1.00 96.06 301 GLU A CA 1
ATOM 2279 C C . GLU A 1 301 ? -13.458 11.946 14.827 1.00 96.06 301 GLU A C 1
ATOM 2281 O O . GLU A 1 301 ? -13.683 12.178 16.016 1.00 96.06 301 GLU A O 1
ATOM 2286 N N . GLU A 1 302 ? -14.377 12.187 13.888 1.00 94.69 302 GLU A N 1
ATOM 2287 C CA . GLU A 1 302 ? -15.697 12.765 14.172 1.00 94.69 302 GLU A CA 1
ATOM 2288 C C . GLU A 1 302 ? -16.544 11.873 15.090 1.00 94.69 302 GLU A C 1
ATOM 2290 O O . GLU A 1 302 ? -17.259 12.374 15.962 1.00 94.69 302 GLU A O 1
ATOM 2295 N N . LYS A 1 303 ? -16.468 10.550 14.897 1.00 95.25 303 LYS A N 1
ATOM 2296 C CA . LYS A 1 303 ? -17.252 9.562 15.651 1.00 95.25 303 LYS A CA 1
ATOM 2297 C C . LYS A 1 303 ? -16.604 9.131 16.966 1.00 95.25 303 LYS A C 1
ATOM 2299 O O . LYS A 1 303 ? -17.289 8.496 17.763 1.00 95.25 303 LYS A O 1
ATOM 2304 N N . GLY A 1 304 ? -15.317 9.414 17.179 1.00 96.25 304 GLY A N 1
ATOM 2305 C CA . GLY A 1 304 ? -14.541 8.748 18.227 1.00 96.25 304 GLY A CA 1
ATOM 2306 C C . GLY A 1 304 ? -14.555 7.229 18.031 1.00 96.25 304 GLY A C 1
ATOM 2307 O O . GLY A 1 304 ? -14.890 6.483 18.946 1.00 96.25 304 GLY A O 1
ATOM 2308 N N . ALA A 1 305 ? -14.286 6.777 16.807 1.00 98.12 305 ALA A N 1
ATOM 2309 C CA . ALA A 1 305 ? -14.334 5.371 16.434 1.00 98.12 305 ALA A CA 1
ATOM 2310 C C . ALA A 1 305 ? -12.931 4.771 16.290 1.00 98.12 305 ALA A C 1
ATOM 2312 O O . ALA A 1 305 ? -11.957 5.460 15.991 1.00 98.12 305 ALA A O 1
ATOM 2313 N N . TYR A 1 306 ? -12.859 3.457 16.457 1.00 98.62 306 TYR A N 1
ATOM 2314 C CA . TYR A 1 306 ? -11.688 2.657 16.145 1.00 98.62 306 TYR A CA 1
ATOM 2315 C C . TYR A 1 306 ? -11.519 2.516 14.628 1.00 98.62 306 TYR A C 1
ATOM 2317 O O . TYR A 1 306 ? -12.499 2.472 13.884 1.00 98.62 306 TYR A O 1
ATOM 2325 N N . ILE A 1 307 ? -10.280 2.430 14.154 1.00 98.19 307 ILE A N 1
ATOM 2326 C CA . ILE A 1 307 ? -9.956 2.252 12.734 1.00 98.19 307 ILE A CA 1
ATOM 2327 C C . ILE A 1 307 ? -8.582 1.598 12.581 1.00 98.19 307 ILE A C 1
ATOM 2329 O O . ILE A 1 307 ? -7.675 1.827 13.379 1.00 98.19 307 ILE A O 1
ATOM 2333 N N . LEU A 1 308 ? -8.415 0.789 11.536 1.00 96.12 308 LEU A N 1
ATOM 2334 C CA . LEU A 1 308 ? -7.106 0.304 11.105 1.00 96.12 308 LEU A CA 1
ATOM 2335 C C . LEU A 1 308 ? -6.550 1.223 10.012 1.00 96.12 308 LEU A C 1
ATOM 2337 O O . LEU A 1 308 ? -7.204 1.410 8.985 1.00 96.12 308 LEU A O 1
ATOM 2341 N N . SER A 1 309 ? -5.331 1.732 10.185 1.00 91.25 309 SER A N 1
ATOM 2342 C CA . SER A 1 309 ? -4.620 2.506 9.157 1.00 91.25 309 SER A CA 1
ATOM 2343 C C . SER A 1 309 ? -3.177 2.047 9.019 1.00 91.25 309 SER A C 1
ATOM 2345 O O . SER A 1 309 ? -2.651 1.383 9.902 1.00 91.25 309 SER A O 1
ATOM 2347 N N . ASP A 1 310 ? -2.510 2.394 7.923 1.00 85.38 310 ASP A N 1
ATOM 2348 C CA . ASP A 1 310 ? -1.050 2.416 7.921 1.00 85.38 310 ASP A CA 1
ATOM 2349 C C . ASP A 1 310 ? -0.531 3.591 8.775 1.00 85.38 310 ASP A C 1
ATOM 2351 O O . ASP A 1 310 ? -1.153 4.661 8.823 1.00 85.38 310 ASP A O 1
ATOM 2355 N N . LYS A 1 311 ? 0.586 3.365 9.483 1.00 86.25 311 LYS A N 1
ATOM 2356 C CA . LYS A 1 311 ? 1.173 4.322 10.437 1.00 86.25 311 LYS A CA 1
ATOM 2357 C C . LYS A 1 311 ? 1.519 5.647 9.766 1.00 86.25 311 LYS A C 1
ATOM 2359 O O . LYS A 1 311 ? 1.192 6.702 10.297 1.00 86.25 311 LYS A O 1
ATOM 2364 N N . ALA A 1 312 ? 2.119 5.582 8.577 1.00 80.88 312 ALA A N 1
ATOM 2365 C CA . ALA A 1 312 ? 2.498 6.751 7.789 1.00 80.88 312 ALA A CA 1
ATOM 2366 C C . ALA A 1 312 ? 1.303 7.677 7.529 1.00 80.88 312 ALA A C 1
ATOM 2368 O O . ALA A 1 312 ? 1.347 8.848 7.895 1.00 80.88 312 ALA A O 1
ATOM 2369 N N . THR A 1 313 ? 0.205 7.135 6.997 1.00 83.81 313 THR A N 1
ATOM 2370 C CA . THR A 1 313 ? -1.003 7.911 6.699 1.00 83.81 313 THR A CA 1
ATOM 2371 C C . THR A 1 313 ? -1.606 8.538 7.958 1.00 83.81 313 THR A C 1
ATOM 2373 O O . THR A 1 313 ? -2.040 9.689 7.920 1.00 83.81 313 THR A O 1
ATOM 2376 N N . PHE A 1 314 ? -1.601 7.832 9.095 1.00 88.19 314 PHE A N 1
ATOM 2377 C CA . PHE A 1 314 ? -2.107 8.398 10.349 1.00 88.19 314 PHE A CA 1
ATOM 2378 C C . PHE A 1 314 ? -1.210 9.507 10.909 1.00 88.19 314 PHE A C 1
ATOM 2380 O O . PHE A 1 314 ? -1.719 10.526 11.373 1.00 88.19 314 PHE A O 1
ATOM 2387 N N . LEU A 1 315 ? 0.114 9.347 10.848 1.00 85.38 315 LEU A N 1
ATOM 2388 C CA . LEU A 1 315 ? 1.044 10.378 11.308 1.00 85.38 315 LEU A CA 1
ATOM 2389 C C . LEU A 1 315 ? 0.957 11.639 10.442 1.00 85.38 315 LEU A C 1
ATOM 2391 O O . LEU A 1 315 ? 0.910 12.736 10.994 1.00 85.38 315 LEU A O 1
ATOM 2395 N N . THR A 1 316 ? 0.824 11.499 9.120 1.00 80.62 316 THR A N 1
ATOM 2396 C CA . THR A 1 316 ? 0.555 12.632 8.221 1.00 80.62 316 THR A CA 1
ATOM 2397 C C . THR A 1 316 ? -0.789 13.294 8.538 1.00 80.62 316 THR A C 1
ATOM 2399 O O . THR A 1 316 ? -0.8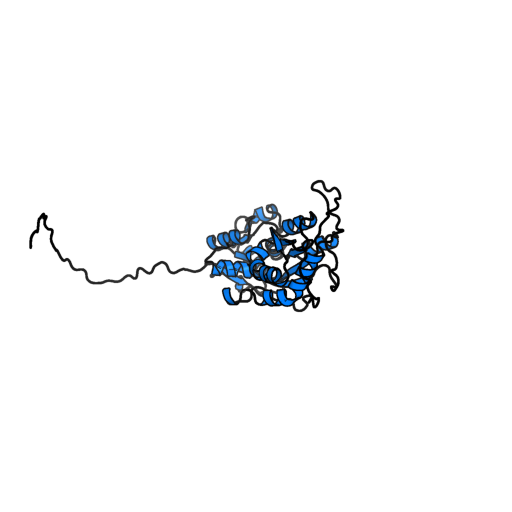51 14.512 8.685 1.00 80.62 316 THR A O 1
ATOM 2402 N N . PHE A 1 317 ? -1.858 12.513 8.736 1.00 85.94 317 PHE A N 1
ATOM 2403 C CA . PHE A 1 317 ? -3.167 13.029 9.158 1.00 85.94 317 PHE A CA 1
ATOM 2404 C C . PHE A 1 317 ? -3.086 13.827 10.467 1.00 85.94 317 PHE A C 1
ATOM 2406 O O . PHE A 1 317 ? -3.680 14.900 10.576 1.00 85.94 317 PHE A O 1
ATOM 2413 N N . LYS A 1 318 ? -2.324 13.325 11.447 1.00 86.50 318 LYS A N 1
ATOM 2414 C CA . LYS A 1 318 ? -2.090 13.980 12.740 1.00 86.50 318 LYS A CA 1
ATOM 2415 C C . LYS A 1 318 ? -1.280 15.263 12.597 1.00 86.50 318 LYS A C 1
ATOM 2417 O O . LYS A 1 318 ? -1.672 16.278 13.166 1.00 86.50 318 LYS A O 1
ATOM 2422 N N . ALA A 1 319 ? -0.207 15.242 11.809 1.00 82.00 319 ALA A N 1
ATOM 2423 C CA . ALA A 1 319 ? 0.628 16.412 11.541 1.00 82.00 319 ALA A CA 1
ATOM 2424 C C . ALA A 1 319 ? -0.144 17.537 10.829 1.00 82.00 319 ALA A C 1
ATOM 2426 O O . ALA A 1 319 ? 0.059 18.711 11.129 1.00 82.00 319 ALA A O 1
ATOM 2427 N N . ASN A 1 320 ? -1.084 17.176 9.955 1.00 83.06 320 ASN A N 1
ATOM 2428 C CA . ASN A 1 320 ? -1.905 18.111 9.185 1.00 83.06 320 ASN A CA 1
ATOM 2429 C C . ASN A 1 320 ? -3.224 18.497 9.883 1.00 83.06 320 ASN A C 1
ATOM 2431 O O . ASN A 1 320 ? -4.142 19.003 9.236 1.00 83.06 320 ASN A O 1
ATOM 2435 N N . GLY A 1 321 ? -3.361 18.241 11.188 1.00 82.50 321 GLY A N 1
ATOM 2436 C CA . GLY A 1 321 ? -4.532 18.666 11.963 1.00 82.50 321 GLY A CA 1
ATOM 2437 C C . GLY A 1 321 ? -5.844 17.984 11.555 1.00 82.50 321 GLY A C 1
ATOM 2438 O O . GLY A 1 321 ? -6.905 18.601 11.607 1.00 82.50 321 GLY A O 1
ATOM 2439 N N . GLY A 1 322 ? -5.790 16.720 11.129 1.00 82.25 322 GLY A N 1
ATOM 2440 C CA . GLY A 1 322 ? -6.971 15.943 10.740 1.00 82.25 322 GLY A CA 1
ATOM 2441 C C . GLY A 1 322 ? -7.318 16.029 9.252 1.00 82.25 322 GLY A C 1
ATOM 2442 O O . GLY A 1 322 ? -8.473 15.837 8.854 1.00 82.25 322 GLY A O 1
ATOM 2443 N N . VAL A 1 323 ? -6.332 16.321 8.402 1.00 75.81 323 VAL A N 1
ATOM 2444 C CA . VAL A 1 323 ? -6.504 16.408 6.948 1.00 75.81 323 VAL A CA 1
ATOM 2445 C C . VAL A 1 323 ? -5.450 15.562 6.240 1.00 75.81 323 VAL A C 1
ATOM 2447 O O . VAL A 1 323 ? -4.286 15.549 6.615 1.00 75.81 323 VAL A O 1
ATOM 2450 N N . ILE A 1 324 ? -5.874 14.846 5.201 1.00 69.19 324 ILE A N 1
ATOM 2451 C CA . ILE A 1 324 ? -4.979 14.260 4.200 1.00 69.19 324 ILE A CA 1
ATOM 2452 C C . ILE A 1 324 ? -5.291 15.010 2.910 1.00 69.19 324 ILE A C 1
ATOM 2454 O O . ILE A 1 324 ? -6.471 15.072 2.542 1.00 69.19 324 ILE A O 1
ATOM 2458 N N . GLU A 1 325 ? -4.281 15.663 2.338 1.00 54.78 325 GLU A N 1
ATOM 2459 C CA . GLU A 1 325 ? -4.374 16.406 1.072 1.00 54.78 325 GLU A CA 1
ATOM 2460 C C . GLU A 1 325 ? -4.200 15.482 -0.134 1.00 54.78 325 GLU A C 1
ATOM 2462 O O . GLU A 1 325 ? -3.355 14.563 -0.054 1.00 54.78 325 GLU A O 1
#

Secondary structure (DSSP, 8-state):
---------------------------PPPP----SEEEEE---GGGEEEEEEEEBPTTS--B-TTS-B-------HHHHHHHHHHHTTHHHHHHHTTTHHHHSS-S-EE-TT-----S--PPP-TTT-EEEEEEEHHHHHTTHHHHHHHHHHHHH--EEEEEEE-HHHHHHHHHTT--SEEEE--HHHHHHHHHTT-B-PPTT-S-S-EEEEEEEEEEEEETT-TT-GGG-SSHHHHHHHHHHTT--EEE--SS-HHHHHHHTTS-GGG---SSGGGGGGGTTTEEE--S-HHHHHHHHHHHT-EEEEEHHHHHHHHHTTS---

Nearest PDB structures (foldseek):
  5my5-assembly1_A  TM=7.901E-01  e=1.485E-10  Oleidesulfovibrio alaskensis G20
  3muq-assembly1_A  TM=4.935E-01  e=1.580E-13  Vibrio parahaemolyticus RIMD 2210633
  3noh-assembly1_A  TM=5.787E-01  e=8.097E-02  Mediterraneibacter gnavus ATCC 29149
  2z23-assembly1_A  TM=4.395E-01  e=4.183E-02  Yersinia pestis CO92
  7vew-assembly2_B  TM=3.115E-01  e=1.600E-02  Sphingomonas sp. A1